Protein AF-A0A3Q8FKM3-F1 (afdb_monomer_lite)

pLDDT: mean 86.03, std 13.93, range [39.75, 98.44]

Sequence (212 aa):
MRALSVALLLTPLFAAAAAPSAAGSQLEKLSPMPAADDAAADGPRHCTQDRAWCVQALRADESALATLMVEETMAGAREPLNRAVAVRVPQGARLAVWPNIIRLPAHRVEGGEVQDVLVAAVVQQQGKPAWLHVGQVRHLADDVQTDGDLLVVPWQPGSSLDVHPSTDALPQLKYVSGERAACPADRVFRSVGGRYVPDRPLPACATAGGQP

Secondary structure (DSSP, 8-state):
----------------PPPPP-TT-EEEEPEEEPPPS-TTB-S-EEE-TTSSEEEEEE--SSSSEEEEEEEE--TT-SSPEEEEEEEE--TT-EEEE-SEEEEPPPEEETTEEE--EEEEEEEE-TTS-EEEEEEEEEE-SS-EEEEEEEEEEEE-TT-EEEEE--SSSS-EEEEE--TT-SS---EEEEEETTEEEESSPPPHHHHTTT--

Structure (mmCIF, N/CA/C/O backbone):
data_AF-A0A3Q8FKM3-F1
#
_entry.id   AF-A0A3Q8FKM3-F1
#
loop_
_atom_site.group_PDB
_atom_site.id
_atom_site.type_symbol
_atom_site.label_atom_id
_atom_site.label_alt_id
_atom_site.label_comp_id
_atom_site.label_asym_id
_atom_site.label_entity_id
_atom_site.label_seq_id
_atom_site.pdbx_PDB_ins_code
_atom_site.Cartn_x
_atom_site.Cartn_y
_atom_site.Cartn_z
_atom_site.occupancy
_atom_site.B_iso_or_equiv
_atom_site.auth_seq_id
_atom_site.auth_comp_id
_atom_site.auth_asym_id
_atom_site.auth_atom_id
_atom_site.pdbx_PDB_model_num
ATOM 1 N N . MET A 1 1 ? -2.635 -62.084 -33.344 1.00 39.75 1 MET A N 1
ATOM 2 C CA . MET A 1 1 ? -1.505 -61.373 -32.707 1.00 39.75 1 MET A CA 1
ATOM 3 C C . MET A 1 1 ? -2.014 -60.011 -32.263 1.00 39.75 1 MET A C 1
ATOM 5 O O . MET A 1 1 ? -2.616 -59.318 -33.069 1.00 39.75 1 MET A O 1
ATOM 9 N N . ARG A 1 2 ? -1.906 -59.710 -30.964 1.00 41.84 2 ARG A N 1
ATOM 10 C CA . ARG A 1 2 ? -2.382 -58.469 -30.331 1.00 41.84 2 ARG A CA 1
ATOM 11 C C . ARG A 1 2 ? -1.372 -57.349 -30.603 1.00 41.84 2 ARG A C 1
ATOM 13 O O . ARG A 1 2 ? -0.210 -57.522 -30.258 1.00 41.84 2 ARG A O 1
ATOM 20 N N . ALA A 1 3 ? -1.813 -56.223 -31.152 1.00 44.25 3 ALA A N 1
ATOM 21 C CA . ALA A 1 3 ? -1.057 -54.973 -31.128 1.00 44.25 3 ALA A CA 1
ATOM 22 C C . ALA A 1 3 ? -1.718 -54.056 -30.088 1.00 44.25 3 ALA A C 1
ATOM 24 O O . ALA A 1 3 ? -2.797 -53.520 -30.325 1.00 44.25 3 ALA A O 1
ATOM 25 N N . LEU A 1 4 ? -1.122 -53.963 -28.897 1.00 46.06 4 LEU A N 1
ATOM 26 C CA . LEU A 1 4 ? -1.481 -52.966 -27.889 1.00 46.06 4 LEU A CA 1
ATOM 27 C C . LEU A 1 4 ? -0.683 -51.693 -28.186 1.00 46.06 4 LEU A C 1
ATOM 29 O O . LEU A 1 4 ? 0.521 -51.651 -27.947 1.00 46.06 4 LEU A O 1
ATOM 33 N N . SER A 1 5 ? -1.352 -50.668 -28.706 1.00 57.34 5 SER A N 1
ATOM 34 C CA . SER A 1 5 ? -0.791 -49.321 -28.816 1.00 57.34 5 SER A CA 1
ATOM 35 C C . SER A 1 5 ? -0.877 -48.638 -27.452 1.00 57.34 5 SER A C 1
ATOM 37 O O . SER A 1 5 ? -1.960 -48.276 -26.997 1.00 57.34 5 SER A O 1
ATOM 39 N N . VAL A 1 6 ? 0.265 -48.486 -26.784 1.00 52.28 6 VAL A N 1
ATOM 40 C CA . VAL A 1 6 ? 0.403 -47.682 -25.564 1.00 52.28 6 VAL A CA 1
ATOM 41 C C . VAL A 1 6 ? 0.524 -46.218 -25.988 1.00 52.28 6 VAL A C 1
ATOM 43 O O . VAL A 1 6 ? 1.558 -45.801 -26.503 1.00 52.28 6 VAL A O 1
ATOM 46 N N . ALA A 1 7 ? -0.542 -45.440 -25.810 1.00 55.34 7 ALA A N 1
ATOM 47 C CA . ALA A 1 7 ? -0.498 -43.992 -25.974 1.00 55.34 7 ALA A CA 1
ATOM 48 C C . ALA A 1 7 ? 0.156 -43.369 -24.728 1.00 55.34 7 ALA A C 1
ATOM 50 O O . ALA A 1 7 ? -0.467 -43.299 -23.668 1.00 55.34 7 ALA A O 1
ATOM 51 N N . LEU A 1 8 ? 1.421 -42.946 -24.837 1.00 54.75 8 LEU A N 1
ATOM 52 C CA . LEU A 1 8 ? 2.057 -42.095 -23.829 1.00 54.75 8 LEU A CA 1
ATOM 53 C C . LEU A 1 8 ? 1.400 -40.709 -23.870 1.00 54.75 8 LEU A C 1
ATOM 55 O O . LEU A 1 8 ? 1.647 -39.917 -24.777 1.00 54.75 8 LEU A O 1
ATOM 59 N N . LEU A 1 9 ? 0.567 -40.417 -22.874 1.00 53.34 9 LEU A N 1
ATOM 60 C CA . LEU A 1 9 ? 0.097 -39.066 -22.589 1.00 53.34 9 LEU A CA 1
ATOM 61 C C . LEU A 1 9 ? 1.278 -38.259 -22.033 1.00 53.34 9 LEU A C 1
ATOM 63 O O . LEU A 1 9 ? 1.624 -38.369 -20.859 1.00 53.34 9 LEU A O 1
ATOM 67 N N . LEU A 1 10 ? 1.919 -37.469 -22.893 1.00 49.28 10 LEU A N 1
ATOM 68 C CA . LEU A 1 10 ? 2.846 -36.411 -22.497 1.00 49.28 10 LEU A CA 1
ATOM 69 C C . LEU A 1 10 ? 2.039 -35.316 -21.787 1.00 49.28 10 LEU A C 1
ATOM 71 O O . LEU A 1 10 ? 1.499 -34.418 -22.426 1.00 49.28 10 LEU A O 1
ATOM 75 N N . THR A 1 11 ? 1.914 -35.403 -20.464 1.00 53.84 11 THR A N 1
ATOM 76 C CA . THR A 1 11 ? 1.427 -34.286 -19.649 1.00 53.84 11 THR A CA 1
ATOM 77 C C . THR A 1 11 ? 2.489 -33.185 -19.644 1.00 53.84 11 THR A C 1
ATOM 79 O O . THR A 1 11 ? 3.597 -33.442 -19.162 1.00 53.84 11 THR A O 1
ATOM 82 N N . PRO A 1 12 ? 2.205 -31.975 -20.158 1.00 55.38 12 PRO A N 1
ATOM 83 C CA . PRO A 1 12 ? 3.138 -30.863 -20.063 1.00 55.38 12 PRO A CA 1
ATOM 84 C C . PRO A 1 12 ? 3.296 -30.478 -18.588 1.00 55.38 12 PRO A C 1
ATOM 86 O O . PRO A 1 12 ? 2.338 -30.088 -17.920 1.00 55.38 12 PRO A O 1
ATOM 89 N N . LEU A 1 13 ? 4.515 -30.617 -18.070 1.00 52.69 13 LEU A N 1
ATOM 90 C CA . LEU A 1 13 ? 4.912 -30.049 -16.787 1.00 52.69 13 LEU A CA 1
ATOM 91 C C . LEU A 1 13 ? 4.994 -28.532 -16.969 1.00 52.69 13 LEU A C 1
ATOM 93 O O . LEU A 1 13 ? 6.014 -28.008 -17.410 1.00 52.69 13 LEU A O 1
ATOM 97 N N . PHE A 1 14 ? 3.913 -27.823 -16.654 1.00 47.03 14 PHE A N 1
ATOM 98 C CA . PHE A 1 14 ? 3.982 -26.380 -16.462 1.00 47.03 14 PHE A CA 1
ATOM 99 C C . PHE A 1 14 ? 4.821 -26.126 -15.207 1.00 47.03 14 PHE A C 1
ATOM 101 O O . PHE A 1 14 ? 4.351 -26.299 -14.083 1.00 47.03 14 PHE A O 1
ATOM 108 N N . ALA A 1 15 ? 6.093 -25.778 -15.396 1.00 51.59 15 ALA A N 1
ATOM 109 C CA . ALA A 1 15 ? 6.920 -25.270 -14.316 1.00 51.59 15 ALA A CA 1
ATOM 110 C C . ALA A 1 15 ? 6.331 -23.922 -13.885 1.00 51.59 15 ALA A C 1
ATOM 112 O O . ALA A 1 15 ? 6.420 -22.941 -14.621 1.00 51.59 15 ALA A O 1
ATOM 113 N N . ALA A 1 16 ? 5.693 -23.881 -12.715 1.00 55.94 16 ALA A N 1
ATOM 114 C CA . ALA A 1 16 ? 5.330 -22.617 -12.095 1.00 55.94 16 ALA A CA 1
ATOM 115 C C . ALA A 1 16 ? 6.632 -21.853 -11.828 1.00 55.94 16 ALA A C 1
ATOM 117 O O . ALA A 1 16 ? 7.450 -22.287 -11.014 1.00 55.94 16 ALA A O 1
ATOM 118 N N . ALA A 1 17 ? 6.858 -20.758 -12.555 1.00 59.31 17 ALA A N 1
ATOM 119 C CA . ALA A 1 17 ? 7.969 -19.869 -12.263 1.00 59.31 17 ALA A CA 1
ATOM 120 C C . ALA A 1 17 ? 7.817 -19.382 -10.816 1.00 59.31 17 ALA A C 1
ATOM 122 O O . ALA A 1 17 ? 6.759 -18.878 -10.430 1.00 59.31 17 ALA A O 1
ATOM 123 N N . ALA A 1 18 ? 8.848 -19.590 -9.996 1.00 63.75 18 ALA A N 1
ATOM 124 C CA . ALA A 1 18 ? 8.855 -19.075 -8.637 1.00 63.75 18 ALA A CA 1
ATOM 125 C C . ALA A 1 18 ? 8.836 -17.543 -8.702 1.00 63.75 18 ALA A C 1
ATOM 127 O O . ALA A 1 18 ? 9.661 -16.942 -9.391 1.00 63.75 18 ALA A O 1
ATOM 128 N N . ALA A 1 19 ? 7.889 -16.923 -8.002 1.00 74.00 19 ALA A N 1
ATOM 129 C CA . ALA A 1 19 ? 7.851 -15.473 -7.878 1.00 74.00 19 ALA A CA 1
ATOM 130 C C . ALA A 1 19 ? 9.142 -14.960 -7.201 1.00 74.00 19 ALA A C 1
ATOM 132 O O . ALA A 1 19 ? 9.703 -15.666 -6.352 1.00 74.00 19 ALA A O 1
ATOM 133 N N . PRO A 1 20 ? 9.623 -13.755 -7.561 1.00 81.44 20 PRO A N 1
ATOM 134 C CA . PRO A 1 20 ? 10.787 -13.157 -6.918 1.00 81.44 20 PRO A CA 1
ATOM 135 C C . PRO A 1 20 ? 10.534 -12.970 -5.418 1.00 81.44 20 PRO A C 1
ATOM 137 O O . PRO A 1 20 ? 9.414 -12.708 -4.989 1.00 81.44 20 PRO A O 1
ATOM 140 N N . SER A 1 21 ? 11.585 -13.120 -4.615 1.00 85.94 21 SER A N 1
ATOM 141 C CA . SER A 1 21 ? 11.502 -12.956 -3.162 1.00 85.94 21 SER A CA 1
ATOM 142 C C . SER A 1 21 ? 11.344 -11.485 -2.771 1.00 85.94 21 SER A C 1
ATOM 144 O O . SER A 1 21 ? 12.002 -10.614 -3.336 1.00 85.94 21 SER A O 1
ATOM 146 N N . ALA A 1 22 ? 10.548 -11.223 -1.734 1.00 90.38 22 ALA A N 1
ATOM 147 C CA . ALA A 1 22 ? 10.429 -9.915 -1.092 1.00 90.38 22 ALA A CA 1
ATOM 148 C C . ALA A 1 22 ? 11.565 -9.611 -0.092 1.00 90.38 22 ALA A C 1
ATOM 150 O O . ALA A 1 22 ? 11.524 -8.611 0.632 1.00 90.38 22 ALA A O 1
ATOM 151 N N . ALA A 1 23 ? 12.591 -10.461 -0.010 1.00 92.38 23 ALA A N 1
ATOM 152 C CA . ALA A 1 23 ? 13.743 -10.223 0.850 1.00 92.38 23 ALA A CA 1
ATOM 153 C C . ALA A 1 23 ? 14.477 -8.940 0.428 1.00 92.38 23 ALA A C 1
ATOM 155 O O . ALA A 1 23 ? 15.102 -8.885 -0.627 1.00 92.38 23 ALA A O 1
ATOM 156 N N . GLY A 1 24 ? 14.423 -7.913 1.279 1.00 92.50 24 GLY A N 1
ATOM 157 C CA . GLY A 1 24 ? 14.981 -6.591 0.984 1.00 92.50 24 GLY A CA 1
ATOM 158 C C . GLY A 1 24 ? 13.944 -5.539 0.597 1.00 92.50 24 GLY A C 1
ATOM 159 O O . GLY A 1 24 ? 14.344 -4.450 0.195 1.00 92.50 24 GLY A O 1
ATOM 160 N N . SER A 1 25 ? 12.642 -5.822 0.739 1.00 96.50 25 SER A N 1
ATOM 161 C CA . SER A 1 25 ? 11.602 -4.795 0.635 1.00 96.50 25 SER A CA 1
ATOM 162 C C . SER A 1 25 ? 11.861 -3.621 1.580 1.00 96.50 25 SER A C 1
ATOM 164 O O . SER A 1 25 ? 12.253 -3.815 2.733 1.00 96.50 25 SER A O 1
ATOM 166 N N . GLN A 1 26 ? 11.597 -2.405 1.107 1.00 96.25 26 GLN A N 1
ATOM 167 C CA . GLN A 1 26 ? 11.837 -1.177 1.864 1.00 96.25 26 GLN A CA 1
ATOM 168 C C . GLN A 1 26 ? 10.577 -0.328 1.929 1.00 96.25 26 GLN A C 1
ATOM 170 O O . GLN A 1 26 ? 9.920 -0.105 0.913 1.00 96.25 26 GLN A O 1
ATOM 175 N N . LEU A 1 27 ? 10.266 0.162 3.129 1.00 97.94 27 LEU A N 1
ATOM 176 C CA . LEU A 1 27 ? 9.298 1.234 3.313 1.00 97.94 27 LEU A CA 1
ATOM 177 C C . LEU A 1 27 ? 9.988 2.556 2.971 1.00 97.94 27 LEU A C 1
ATOM 179 O O . LEU A 1 27 ? 10.929 2.960 3.652 1.00 97.94 27 LEU A O 1
ATOM 183 N N . GLU A 1 28 ? 9.518 3.221 1.926 1.00 97.94 28 GLU A N 1
ATOM 184 C CA . GLU A 1 28 ? 10.024 4.517 1.491 1.00 97.94 28 GLU A CA 1
ATOM 185 C C . GLU A 1 28 ? 8.949 5.588 1.694 1.00 97.94 28 GLU A C 1
ATOM 187 O O . GLU A 1 28 ? 7.769 5.386 1.401 1.00 97.94 28 GLU A O 1
ATOM 192 N N . LYS A 1 29 ? 9.358 6.753 2.200 1.00 97.81 29 LYS A N 1
ATOM 193 C CA . LYS A 1 29 ? 8.466 7.898 2.378 1.00 97.81 29 LYS A CA 1
ATOM 194 C C . LYS A 1 29 ? 8.184 8.567 1.035 1.00 97.81 29 LYS A C 1
ATOM 196 O O . LYS A 1 29 ? 9.108 8.863 0.282 1.00 97.81 29 LYS A O 1
ATOM 201 N N . LEU A 1 30 ? 6.924 8.923 0.800 1.00 98.38 30 LEU A N 1
ATOM 202 C CA . LEU A 1 30 ? 6.530 9.744 -0.339 1.00 98.38 30 LEU A CA 1
ATOM 203 C C . LEU A 1 30 ? 6.448 11.223 0.054 1.00 98.38 30 LEU A C 1
ATOM 205 O O . LEU A 1 30 ? 5.888 11.588 1.093 1.00 98.38 30 LEU A O 1
ATOM 209 N N . SER A 1 31 ? 6.972 12.093 -0.804 1.00 97.19 31 SER A N 1
ATOM 210 C CA . SER A 1 31 ? 6.892 13.546 -0.646 1.00 97.19 31 SER A CA 1
ATOM 211 C C . SER A 1 31 ? 5.754 14.118 -1.491 1.00 97.19 31 SER A C 1
ATOM 213 O O . SER A 1 31 ? 5.617 13.729 -2.652 1.00 97.19 31 SER A O 1
ATOM 215 N N . PRO A 1 32 ? 4.931 15.033 -0.947 1.00 96.00 32 PRO A N 1
ATOM 216 C CA . PRO A 1 32 ? 3.880 15.670 -1.723 1.00 96.00 32 PRO A CA 1
ATOM 217 C C . PRO A 1 32 ? 4.483 16.577 -2.799 1.00 96.00 32 PRO A C 1
ATOM 219 O O . PRO A 1 32 ? 5.447 17.307 -2.570 1.00 96.00 32 PRO A O 1
ATOM 222 N N . MET A 1 33 ? 3.862 16.547 -3.963 1.00 92.25 33 MET A N 1
ATOM 223 C CA . MET A 1 33 ? 4.113 17.372 -5.130 1.00 92.25 33 MET A CA 1
ATOM 224 C C . MET A 1 33 ? 2.775 17.969 -5.588 1.00 92.25 33 MET A C 1
ATOM 226 O O . MET A 1 33 ? 1.709 17.441 -5.246 1.00 92.25 33 MET A O 1
ATOM 230 N N . PRO A 1 34 ? 2.793 19.074 -6.351 1.00 86.19 34 PRO A N 1
ATOM 231 C CA . PRO A 1 34 ? 1.589 19.546 -7.019 1.00 86.19 34 PRO A CA 1
ATOM 232 C C . PRO A 1 34 ? 0.919 18.401 -7.785 1.00 86.19 34 PRO A C 1
ATOM 234 O O . PRO A 1 34 ? 1.605 17.547 -8.353 1.00 86.19 34 PRO A O 1
ATOM 237 N N . ALA A 1 35 ? -0.413 18.371 -7.754 1.00 80.75 35 ALA A N 1
ATOM 238 C CA . ALA A 1 35 ? -1.195 17.441 -8.557 1.00 80.75 35 ALA A CA 1
ATOM 239 C C . ALA A 1 35 ? -0.758 17.516 -10.029 1.00 80.75 35 ALA A C 1
ATOM 241 O O . ALA A 1 35 ? -0.395 18.594 -10.510 1.00 80.75 35 ALA A O 1
ATOM 242 N N . ALA A 1 36 ? -0.806 16.386 -10.738 1.00 74.75 36 ALA A N 1
ATOM 243 C CA . ALA A 1 36 ? -0.778 16.430 -12.195 1.00 74.75 36 ALA A CA 1
ATOM 244 C C . ALA A 1 36 ? -1.968 17.263 -12.711 1.00 74.75 36 ALA A C 1
ATOM 246 O O . ALA A 1 36 ? -2.962 17.427 -11.997 1.00 74.75 36 ALA A O 1
ATOM 247 N N . ASP A 1 37 ? -1.858 17.796 -13.929 1.00 75.81 37 ASP A N 1
ATOM 248 C CA . ASP A 1 37 ? -2.921 18.576 -14.577 1.00 75.81 37 ASP A CA 1
ATOM 249 C C . ASP A 1 37 ? -4.051 17.641 -15.055 1.00 75.81 37 ASP A C 1
ATOM 251 O O . ASP A 1 37 ? -4.240 17.394 -16.243 1.00 75.81 37 ASP A O 1
ATOM 255 N N . ASP A 1 38 ? -4.741 17.034 -14.087 1.00 77.31 38 ASP A N 1
ATOM 256 C CA . ASP A 1 38 ? -5.837 16.087 -14.258 1.00 77.31 38 ASP A CA 1
ATOM 257 C C . ASP A 1 38 ? -7.039 16.556 -13.426 1.00 77.31 38 ASP A C 1
ATOM 259 O O . ASP A 1 38 ? -6.971 16.689 -12.202 1.00 77.31 38 ASP A O 1
ATOM 263 N N . ALA A 1 39 ? -8.171 16.793 -14.090 1.00 75.50 39 ALA A N 1
ATOM 264 C CA . ALA A 1 39 ? -9.405 17.243 -13.449 1.00 75.50 39 ALA A CA 1
ATOM 265 C C . ALA A 1 39 ? -10.004 16.207 -12.470 1.00 75.50 39 ALA A C 1
ATOM 267 O O . ALA A 1 39 ? -10.785 16.572 -11.577 1.00 75.50 39 ALA A O 1
ATOM 268 N N . ALA A 1 40 ? -9.649 14.926 -12.616 1.00 82.75 40 ALA A N 1
ATOM 269 C CA . ALA A 1 40 ? -10.069 13.844 -11.730 1.00 82.75 40 ALA A CA 1
ATOM 270 C C . ALA A 1 40 ? -9.227 13.749 -10.446 1.00 82.75 40 ALA A C 1
ATOM 272 O O . ALA A 1 40 ? -9.643 13.062 -9.508 1.00 82.75 40 ALA A O 1
ATOM 273 N N . ALA A 1 41 ? -8.091 14.451 -10.368 1.00 85.06 41 ALA A N 1
ATOM 274 C CA . ALA A 1 41 ? -7.219 14.458 -9.200 1.00 85.06 41 ALA A CA 1
ATOM 275 C C . ALA A 1 41 ? -7.963 14.837 -7.907 1.00 85.06 41 ALA A C 1
ATOM 277 O O . ALA A 1 41 ? -8.675 15.843 -7.849 1.00 85.06 41 ALA A O 1
ATOM 278 N N . ASP A 1 42 ? -7.747 14.052 -6.849 1.00 85.25 42 ASP A N 1
ATOM 279 C CA . ASP A 1 42 ? -8.256 14.297 -5.497 1.00 85.25 42 ASP A CA 1
ATOM 280 C C . ASP A 1 42 ? -7.102 14.593 -4.529 1.00 85.25 42 ASP A C 1
ATOM 282 O O . ASP A 1 42 ? -6.732 13.790 -3.671 1.00 85.25 42 ASP A O 1
ATOM 286 N N . GLY A 1 43 ? -6.478 15.759 -4.707 1.00 87.06 43 GLY A N 1
ATOM 287 C CA . GLY A 1 43 ? -5.357 16.209 -3.881 1.00 87.06 43 GLY A CA 1
ATOM 288 C C . GLY A 1 43 ? -3.977 16.035 -4.531 1.00 87.06 43 GLY A C 1
ATOM 289 O O . GLY A 1 43 ? -3.871 15.838 -5.746 1.00 87.06 43 GLY A O 1
ATOM 290 N N . PRO A 1 44 ? -2.897 16.205 -3.742 1.00 91.88 44 PRO A N 1
ATOM 291 C CA . PRO A 1 44 ? -1.535 16.223 -4.260 1.00 91.88 44 PRO A CA 1
ATOM 292 C C . PRO A 1 44 ? -1.101 14.862 -4.805 1.00 91.88 44 PRO A C 1
ATOM 294 O O . PRO A 1 44 ? -1.555 13.803 -4.369 1.00 91.88 44 PRO A O 1
ATOM 297 N N . ARG A 1 45 ? -0.146 14.913 -5.731 1.00 94.44 45 ARG A N 1
ATOM 298 C CA . ARG A 1 45 ? 0.625 13.749 -6.166 1.00 94.44 45 ARG A CA 1
ATOM 299 C C . ARG A 1 45 ? 1.731 13.491 -5.143 1.00 94.44 45 ARG A C 1
ATOM 301 O O . ARG A 1 45 ? 2.298 14.434 -4.605 1.00 94.44 45 ARG A O 1
ATOM 308 N N . HIS A 1 46 ? 2.059 12.241 -4.856 1.00 97.44 46 HIS A N 1
ATOM 309 C CA . HIS A 1 46 ? 3.050 11.861 -3.850 1.00 97.44 46 HIS A CA 1
ATOM 310 C C . HIS A 1 46 ? 4.146 11.013 -4.484 1.00 97.44 46 HIS A C 1
ATOM 312 O O . HIS A 1 46 ? 3.847 9.937 -4.983 1.00 97.44 46 HIS A O 1
ATOM 318 N N . CYS A 1 47 ? 5.399 11.464 -4.453 1.00 97.25 47 CYS A N 1
ATOM 319 C CA . CYS A 1 47 ? 6.492 10.807 -5.172 1.00 97.25 47 CYS A CA 1
ATOM 320 C C . CYS A 1 47 ? 7.637 10.365 -4.260 1.00 97.25 47 CYS A C 1
ATOM 322 O O . CYS A 1 47 ? 7.898 10.988 -3.226 1.00 97.25 47 CYS A O 1
ATOM 324 N N . THR A 1 48 ? 8.343 9.313 -4.674 1.00 97.56 48 THR A N 1
ATOM 325 C CA . THR A 1 48 ? 9.636 8.908 -4.109 1.00 97.56 48 THR A CA 1
ATOM 326 C C . THR A 1 48 ? 10.689 9.987 -4.328 1.00 97.56 48 THR A C 1
ATOM 328 O O . THR A 1 48 ? 10.535 10.880 -5.170 1.00 97.56 48 THR A O 1
ATOM 331 N N . GLN A 1 49 ? 11.786 9.923 -3.571 1.00 95.69 49 GLN A N 1
ATOM 332 C CA . GLN A 1 49 ? 12.850 10.928 -3.677 1.00 95.69 49 GLN A CA 1
ATOM 333 C C . GLN A 1 49 ? 13.503 10.928 -5.068 1.00 95.69 49 GLN A C 1
ATOM 335 O O . GLN A 1 49 ? 13.820 11.991 -5.605 1.00 95.69 49 GLN A O 1
ATOM 340 N N . ASP A 1 50 ? 13.678 9.742 -5.650 1.00 94.56 50 ASP A N 1
ATOM 341 C CA . ASP A 1 50 ? 14.209 9.538 -7.003 1.00 94.56 50 ASP A CA 1
ATOM 342 C C . ASP A 1 50 ? 13.184 9.841 -8.113 1.00 94.56 50 ASP A C 1
ATOM 344 O O . ASP A 1 50 ? 13.548 9.883 -9.286 1.00 94.56 50 ASP A O 1
ATOM 348 N N . ARG A 1 51 ? 11.917 10.089 -7.747 1.00 93.62 51 ARG A N 1
ATOM 349 C CA . ARG A 1 51 ? 10.759 10.239 -8.643 1.00 93.62 51 ARG A CA 1
ATOM 350 C C . ARG A 1 51 ? 10.512 9.049 -9.575 1.00 93.62 51 ARG A C 1
ATOM 352 O O . ARG A 1 51 ? 9.781 9.196 -10.551 1.00 93.62 51 ARG A O 1
ATOM 359 N N . ALA A 1 52 ? 11.087 7.884 -9.280 1.00 94.75 52 ALA A N 1
ATOM 360 C CA . ALA A 1 52 ? 10.797 6.658 -10.014 1.00 94.75 52 ALA A CA 1
ATOM 361 C C . ALA A 1 52 ? 9.334 6.235 -9.827 1.00 94.75 52 ALA A C 1
ATOM 363 O O . ALA A 1 52 ? 8.746 5.663 -10.738 1.00 94.75 52 ALA A O 1
ATOM 364 N N . TRP A 1 53 ? 8.739 6.565 -8.677 1.00 96.94 53 TRP A N 1
ATOM 365 C CA . TRP A 1 53 ? 7.357 6.243 -8.357 1.00 96.94 53 TRP A CA 1
ATOM 366 C C . TRP A 1 53 ? 6.602 7.471 -7.884 1.00 96.94 53 TRP A C 1
ATOM 368 O O . TRP A 1 53 ? 7.065 8.206 -7.009 1.00 96.94 53 TRP A O 1
ATOM 378 N N . CYS A 1 54 ? 5.400 7.650 -8.413 1.00 96.56 54 CYS A N 1
ATOM 379 C CA . CYS A 1 54 ? 4.451 8.631 -7.919 1.00 96.56 54 CYS A CA 1
ATOM 380 C C . CYS A 1 54 ? 3.067 8.011 -7.756 1.00 96.56 54 CYS A C 1
ATOM 382 O O . CYS A 1 54 ? 2.686 7.117 -8.501 1.00 96.56 54 CYS A O 1
ATOM 384 N N . VAL A 1 55 ? 2.314 8.488 -6.772 1.00 97.25 55 VAL A N 1
ATOM 385 C CA . VAL A 1 55 ? 0.969 8.010 -6.460 1.00 97.25 55 VAL A CA 1
ATOM 386 C C . VAL A 1 55 ? 0.033 9.200 -6.329 1.00 97.25 55 VAL A C 1
ATOM 388 O O . VAL A 1 55 ? 0.347 10.172 -5.640 1.00 97.25 55 VAL A O 1
ATOM 391 N N . GLN A 1 56 ? -1.130 9.122 -6.960 1.00 95.56 56 GLN A N 1
ATOM 392 C CA . GLN A 1 56 ? -2.169 10.137 -6.863 1.00 95.56 56 GLN A CA 1
ATOM 393 C C . GLN A 1 56 ? -3.534 9.485 -6.660 1.00 95.56 56 GLN A C 1
ATOM 395 O O . GLN A 1 56 ? -3.877 8.509 -7.323 1.00 95.56 56 GLN A O 1
ATOM 400 N N . ALA A 1 57 ? -4.322 10.025 -5.734 1.00 94.19 57 ALA A N 1
ATOM 401 C CA . ALA A 1 57 ? -5.719 9.644 -5.598 1.00 94.19 57 ALA A CA 1
ATOM 402 C C . ALA A 1 57 ? -6.532 10.323 -6.707 1.00 94.19 57 ALA A C 1
ATOM 404 O O . ALA A 1 57 ? -6.427 11.536 -6.901 1.00 94.19 57 ALA A O 1
ATOM 405 N N . LEU A 1 58 ? -7.341 9.546 -7.417 1.00 91.12 58 LEU A N 1
ATOM 406 C CA . LEU A 1 58 ? -8.330 10.039 -8.368 1.00 91.12 58 LEU A CA 1
ATOM 407 C C . LEU A 1 58 ? -9.727 9.809 -7.793 1.00 91.12 58 LEU A C 1
ATOM 409 O O . LEU A 1 58 ? -9.996 8.769 -7.178 1.00 91.12 58 LEU A O 1
ATOM 413 N N . ARG A 1 59 ? -10.617 10.785 -7.990 1.00 78.56 59 ARG A N 1
ATOM 414 C CA . ARG A 1 59 ? -11.997 10.709 -7.503 1.00 78.56 59 ARG A CA 1
ATOM 415 C C . ARG A 1 59 ? -12.740 9.547 -8.155 1.00 78.56 59 ARG A C 1
ATOM 417 O O . ARG A 1 59 ? -12.604 9.306 -9.349 1.00 78.56 59 ARG A O 1
ATOM 424 N N . ALA A 1 60 ? -13.575 8.882 -7.363 1.00 69.06 60 ALA A N 1
ATOM 425 C CA . ALA A 1 60 ? -14.611 8.006 -7.886 1.00 69.06 60 ALA A CA 1
ATOM 426 C C . ALA A 1 60 ? -15.757 8.870 -8.439 1.00 69.06 60 ALA A C 1
ATOM 428 O O . ALA A 1 60 ? -16.352 9.666 -7.708 1.00 69.06 60 ALA A O 1
ATOM 429 N N . ASP A 1 61 ? -16.061 8.741 -9.722 1.00 64.69 61 ASP A N 1
ATOM 430 C CA . ASP A 1 61 ? -17.201 9.367 -10.383 1.00 64.69 61 ASP A CA 1
ATOM 431 C C . ASP A 1 61 ? -18.463 8.524 -10.151 1.00 64.69 61 ASP A C 1
ATOM 433 O O . ASP A 1 61 ? -18.745 7.578 -10.873 1.00 64.69 61 ASP A O 1
ATOM 437 N N . GLU A 1 62 ? -19.197 8.807 -9.068 1.00 65.25 62 GLU A N 1
ATOM 438 C CA . GLU A 1 62 ? -20.415 8.069 -8.650 1.00 65.25 62 GLU A CA 1
ATOM 439 C C . GLU A 1 62 ? -20.229 6.549 -8.411 1.00 65.25 62 GLU A C 1
ATOM 441 O O . GLU A 1 62 ? -21.154 5.858 -7.983 1.00 65.25 62 GLU A O 1
ATOM 446 N N . SER A 1 63 ? -19.015 6.036 -8.612 1.00 70.38 63 SER A N 1
ATOM 447 C CA . SER A 1 63 ? -18.592 4.660 -8.387 1.00 70.38 63 SER A CA 1
ATOM 448 C C . SER A 1 63 ? -18.267 4.396 -6.913 1.00 70.38 63 SER A C 1
ATOM 450 O O . SER A 1 63 ? -17.792 5.265 -6.183 1.00 70.38 63 SER A O 1
ATOM 452 N N . ALA A 1 64 ? -18.465 3.150 -6.474 1.00 77.56 64 ALA A N 1
ATOM 453 C CA . ALA A 1 64 ? -17.970 2.663 -5.182 1.00 77.56 64 ALA A CA 1
ATOM 454 C C . ALA A 1 64 ? -16.459 2.331 -5.202 1.00 77.56 64 ALA A C 1
ATOM 456 O O . ALA A 1 64 ? -15.906 1.861 -4.204 1.00 77.56 64 ALA A O 1
ATOM 457 N N . LEU A 1 65 ? -15.795 2.530 -6.345 1.00 83.81 65 LEU A N 1
ATOM 458 C CA . LEU A 1 65 ? -14.367 2.319 -6.544 1.00 83.81 65 LEU A CA 1
ATOM 459 C C . LEU A 1 65 ? -13.697 3.641 -6.909 1.00 83.81 65 LEU A C 1
ATOM 461 O O . LEU A 1 65 ? -14.028 4.250 -7.923 1.00 83.81 65 LEU A O 1
ATOM 465 N N . ALA A 1 66 ? -12.731 4.046 -6.092 1.00 89.88 66 ALA A N 1
ATOM 466 C CA . ALA A 1 66 ? -11.778 5.093 -6.431 1.00 89.88 66 ALA A CA 1
ATOM 467 C C . ALA A 1 66 ? -10.483 4.467 -6.958 1.00 89.88 66 ALA A C 1
ATOM 469 O O . ALA A 1 66 ? -10.247 3.266 -6.797 1.00 89.88 66 ALA A O 1
ATOM 470 N N . THR A 1 67 ? -9.626 5.290 -7.558 1.00 92.56 67 THR A N 1
ATOM 471 C CA . THR A 1 67 ? -8.358 4.828 -8.132 1.00 92.56 67 THR A CA 1
ATOM 472 C C . THR A 1 67 ? -7.183 5.492 -7.433 1.00 92.56 67 THR A C 1
ATOM 474 O O . THR A 1 67 ? -7.143 6.712 -7.290 1.00 92.56 67 THR A O 1
ATOM 477 N N . LEU A 1 68 ? -6.195 4.691 -7.038 1.00 95.88 68 LEU A N 1
ATOM 478 C CA . LEU A 1 68 ? -4.830 5.169 -6.870 1.00 95.88 68 LEU A CA 1
ATOM 479 C C . LEU A 1 68 ? -4.120 5.024 -8.209 1.00 95.88 68 LEU A C 1
ATOM 481 O O . LEU A 1 68 ? -3.844 3.910 -8.656 1.00 95.88 68 LEU A O 1
ATOM 485 N N . MET A 1 69 ? -3.856 6.156 -8.853 1.00 96.12 69 MET A N 1
ATOM 486 C CA . MET A 1 69 ? -3.004 6.207 -10.027 1.00 96.12 69 MET A CA 1
ATOM 487 C C . MET A 1 69 ? -1.557 6.093 -9.562 1.00 96.12 69 MET A C 1
ATOM 489 O O . MET A 1 69 ? -1.085 6.936 -8.801 1.00 96.12 69 MET A O 1
ATOM 493 N N . VAL A 1 70 ? -0.877 5.037 -9.987 1.00 97.31 70 VAL A N 1
ATOM 494 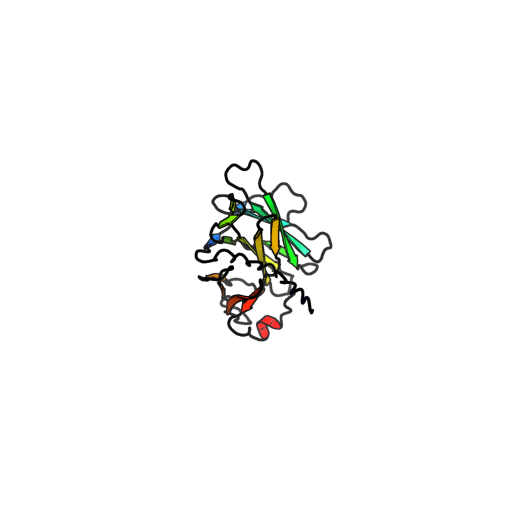C CA . VAL A 1 70 ? 0.535 4.786 -9.711 1.00 97.31 70 VAL A CA 1
ATOM 495 C C . VAL A 1 70 ? 1.302 4.985 -11.001 1.00 97.31 70 VAL A C 1
ATOM 497 O O . VAL A 1 70 ? 1.011 4.346 -12.007 1.00 97.31 70 VAL A O 1
ATOM 500 N N . GLU A 1 71 ? 2.275 5.875 -10.975 1.00 96.06 71 GLU A N 1
ATOM 501 C CA . GLU A 1 71 ? 3.093 6.204 -12.128 1.00 96.06 71 GLU A CA 1
ATOM 502 C C . GLU A 1 71 ? 4.507 5.701 -11.890 1.00 96.06 71 GLU A C 1
ATOM 504 O O . GLU A 1 71 ? 5.127 6.015 -10.871 1.00 96.06 71 GLU A O 1
ATOM 509 N N . GLU A 1 72 ? 5.003 4.939 -12.851 1.00 95.38 72 GLU A N 1
ATOM 510 C CA . GLU A 1 72 ? 6.346 4.387 -12.876 1.00 95.38 72 GLU A CA 1
ATOM 511 C C . GLU A 1 72 ? 7.176 5.124 -13.924 1.00 95.38 72 GLU A C 1
ATOM 513 O O . GLU A 1 72 ? 6.841 5.154 -15.109 1.00 95.38 72 GLU A O 1
ATOM 518 N N . THR A 1 73 ? 8.288 5.710 -13.501 1.00 93.06 73 THR A N 1
ATOM 519 C CA . THR A 1 73 ? 9.266 6.316 -14.402 1.00 93.06 73 THR A CA 1
ATOM 520 C C . THR A 1 73 ? 10.475 5.400 -14.504 1.00 93.06 73 THR A C 1
ATOM 522 O O . THR A 1 73 ? 11.347 5.401 -13.635 1.00 93.06 73 THR A O 1
ATOM 525 N N . MET A 1 74 ? 10.540 4.623 -15.585 1.00 84.25 74 MET A N 1
ATOM 526 C CA . MET A 1 74 ? 11.698 3.775 -15.868 1.00 84.25 74 MET A CA 1
ATOM 527 C C . MET A 1 74 ? 12.893 4.607 -16.345 1.00 84.25 74 MET A C 1
ATOM 529 O O . MET A 1 74 ? 12.745 5.620 -17.038 1.00 84.25 74 MET A O 1
ATOM 533 N N . ALA A 1 75 ? 14.103 4.150 -16.026 1.00 77.81 75 ALA A N 1
ATOM 534 C CA . ALA A 1 75 ? 15.325 4.789 -16.496 1.00 77.81 75 ALA A CA 1
ATOM 535 C C . ALA A 1 75 ? 15.356 4.847 -18.036 1.00 77.81 75 ALA A C 1
ATOM 537 O O . ALA A 1 75 ? 15.258 3.830 -18.717 1.00 77.81 75 ALA A O 1
ATOM 538 N N . GLY A 1 76 ? 15.497 6.055 -18.588 1.00 75.88 76 GLY A N 1
ATOM 539 C CA . GLY A 1 76 ? 15.535 6.282 -20.036 1.00 75.88 76 GLY A CA 1
ATOM 540 C C . GLY A 1 76 ? 14.167 6.328 -20.731 1.00 75.88 76 GLY A C 1
ATOM 541 O O . GLY A 1 76 ? 14.126 6.605 -21.932 1.00 75.88 76 GLY A O 1
ATOM 542 N N . ALA A 1 77 ? 13.058 6.115 -20.014 1.00 81.25 77 ALA A N 1
ATOM 543 C CA . ALA A 1 77 ? 11.721 6.327 -20.561 1.00 81.25 77 ALA A CA 1
ATOM 544 C C . ALA A 1 77 ? 11.441 7.827 -20.756 1.00 81.25 77 ALA A C 1
ATOM 546 O O . ALA A 1 77 ? 11.846 8.665 -19.950 1.00 81.25 77 ALA A O 1
ATOM 547 N N . ARG A 1 78 ? 10.751 8.171 -21.852 1.00 77.44 78 ARG A N 1
ATOM 548 C CA . ARG A 1 78 ? 10.351 9.560 -22.148 1.00 77.44 78 ARG A CA 1
ATOM 549 C C . ARG A 1 78 ? 9.112 9.992 -21.372 1.00 77.44 78 ARG A C 1
ATOM 551 O O . ARG A 1 78 ? 8.994 11.166 -21.041 1.00 77.44 78 ARG A O 1
ATOM 558 N N . GLU A 1 79 ? 8.215 9.051 -21.108 1.00 86.56 79 GLU A N 1
ATOM 559 C CA . GLU A 1 79 ? 6.948 9.279 -20.421 1.00 86.56 79 GLU A CA 1
ATOM 560 C C . GLU A 1 79 ? 6.781 8.243 -19.303 1.00 86.56 79 GLU A C 1
ATOM 562 O O . GLU A 1 79 ? 7.187 7.088 -19.489 1.00 86.56 79 GLU A O 1
ATOM 567 N N . PRO A 1 80 ? 6.214 8.635 -18.148 1.00 90.38 80 PRO A N 1
ATOM 568 C CA . PRO A 1 80 ? 5.840 7.694 -17.103 1.00 90.38 80 PRO A CA 1
ATOM 569 C C . PRO A 1 80 ? 4.764 6.716 -17.575 1.00 90.38 80 PRO A C 1
ATOM 571 O O . PRO A 1 80 ? 3.920 7.033 -18.413 1.00 90.38 80 PRO A O 1
ATOM 574 N N . LEU A 1 81 ? 4.780 5.524 -16.992 1.00 92.25 81 LEU A N 1
ATOM 575 C CA . LEU A 1 81 ? 3.782 4.494 -17.206 1.00 92.25 81 LEU A CA 1
ATOM 576 C C . LEU A 1 81 ? 2.760 4.510 -16.071 1.00 92.25 81 LEU A C 1
ATOM 578 O O . LEU A 1 81 ? 3.114 4.370 -14.905 1.00 92.25 81 LEU A O 1
ATOM 582 N N . ASN A 1 82 ? 1.484 4.621 -16.426 1.00 93.62 82 ASN A N 1
ATOM 583 C CA . ASN A 1 82 ? 0.394 4.759 -15.464 1.00 93.62 82 ASN A CA 1
ATOM 584 C C . ASN A 1 82 ? -0.258 3.401 -15.168 1.00 93.62 82 ASN A C 1
ATOM 586 O O . ASN A 1 82 ? -0.475 2.593 -16.077 1.00 93.62 82 ASN A O 1
ATOM 590 N N . ARG A 1 83 ? -0.583 3.145 -13.900 1.00 95.06 83 ARG A N 1
ATOM 591 C CA . ARG A 1 83 ? -1.234 1.926 -13.400 1.00 95.06 83 ARG A CA 1
ATOM 592 C C . ARG A 1 83 ? -2.364 2.302 -12.453 1.00 95.06 83 ARG A C 1
ATOM 594 O O . ARG A 1 83 ? -2.180 3.119 -11.557 1.00 95.06 83 ARG A O 1
ATOM 601 N N . ALA A 1 84 ? -3.525 1.683 -12.627 1.00 94.50 84 ALA A N 1
ATOM 602 C CA . ALA A 1 84 ? -4.689 1.935 -11.788 1.00 94.50 84 ALA A CA 1
ATOM 603 C C . ALA A 1 84 ? -4.823 0.843 -10.722 1.00 94.50 84 ALA A C 1
ATOM 605 O O . ALA A 1 84 ? -5.090 -0.317 -11.040 1.00 94.50 84 ALA A O 1
ATOM 606 N N . VAL A 1 85 ? -4.661 1.215 -9.452 1.00 96.44 85 VAL A N 1
ATOM 607 C CA . VAL A 1 85 ? -4.972 0.347 -8.310 1.00 96.44 85 VAL A CA 1
ATOM 608 C C . VAL A 1 85 ? -6.339 0.754 -7.766 1.00 96.44 85 VAL A C 1
ATOM 610 O O . VAL A 1 85 ? -6.505 1.854 -7.236 1.00 96.44 85 VAL A O 1
ATOM 613 N N . ALA A 1 86 ? -7.331 -0.123 -7.913 1.00 93.56 86 ALA A N 1
ATOM 614 C CA . ALA A 1 86 ? -8.686 0.132 -7.434 1.00 93.56 86 ALA A CA 1
ATOM 615 C C . ALA A 1 86 ? -8.762 0.033 -5.902 1.00 93.56 86 ALA A C 1
ATOM 617 O O . ALA A 1 86 ? -8.220 -0.894 -5.300 1.00 93.56 86 ALA A O 1
ATOM 618 N N . VAL A 1 87 ? -9.481 0.964 -5.276 1.00 92.06 87 VAL A N 1
ATOM 619 C CA . VAL A 1 87 ? -9.746 0.984 -3.832 1.00 92.06 87 VAL A CA 1
ATOM 620 C C . VAL A 1 87 ? -11.248 1.099 -3.611 1.00 92.06 87 VAL A C 1
ATOM 622 O O . VAL A 1 87 ? -11.895 1.980 -4.181 1.00 92.06 87 VAL A O 1
ATOM 625 N N . ARG A 1 88 ? -11.819 0.236 -2.763 1.00 89.38 88 ARG A N 1
ATOM 626 C CA . ARG A 1 88 ? -13.220 0.376 -2.346 1.00 89.38 88 ARG A CA 1
ATOM 627 C C . ARG A 1 88 ? -13.396 1.610 -1.469 1.00 89.38 88 ARG A C 1
ATOM 629 O O . ARG A 1 88 ? -12.818 1.699 -0.389 1.00 89.38 88 ARG A O 1
ATOM 636 N N . VAL A 1 89 ? -14.236 2.539 -1.918 1.00 88.19 89 VAL A N 1
ATOM 637 C CA . VAL A 1 89 ? -14.534 3.787 -1.210 1.00 88.19 89 VAL A CA 1
ATOM 638 C C . VAL A 1 89 ? -16.048 3.903 -1.041 1.00 88.19 89 VAL A C 1
ATOM 640 O O . VAL A 1 89 ? -16.765 4.101 -2.021 1.00 88.19 89 VAL A O 1
ATOM 643 N N . PRO A 1 90 ? -16.569 3.774 0.194 1.00 86.56 90 PRO A N 1
ATOM 644 C CA . PRO A 1 90 ? -17.986 3.980 0.458 1.00 86.56 90 PRO A CA 1
ATOM 645 C C . PRO A 1 90 ? -18.449 5.374 0.026 1.00 86.56 90 PRO A C 1
ATOM 647 O O . PRO A 1 90 ? -17.699 6.347 0.122 1.00 86.56 90 PRO A O 1
ATOM 650 N N . GLN A 1 91 ? -19.715 5.495 -0.375 1.00 83.81 91 GLN A N 1
ATOM 651 C CA . GLN A 1 91 ? -20.280 6.783 -0.774 1.00 83.81 91 GLN A CA 1
ATOM 652 C C . GLN A 1 91 ? -20.103 7.839 0.333 1.00 83.81 91 GLN A C 1
ATOM 654 O O . GLN A 1 91 ? -20.426 7.612 1.504 1.00 83.81 91 GLN A O 1
ATOM 659 N N . GLY A 1 92 ? -19.579 9.006 -0.051 1.00 84.12 92 GLY A N 1
ATOM 660 C CA . GLY A 1 92 ? -19.308 10.120 0.862 1.00 84.12 92 GLY A CA 1
ATOM 661 C C . GLY A 1 92 ? -18.051 9.955 1.727 1.00 84.12 92 GLY A C 1
ATOM 662 O O . GLY A 1 92 ? -17.780 10.820 2.562 1.00 84.12 92 GLY A O 1
ATOM 663 N N . ALA A 1 93 ? -17.281 8.876 1.556 1.00 89.50 93 ALA A N 1
ATOM 664 C CA . ALA A 1 93 ? -15.934 8.773 2.103 1.00 89.50 93 ALA A CA 1
ATOM 665 C C . ALA A 1 93 ? -14.931 9.527 1.216 1.00 89.50 93 ALA A C 1
ATOM 667 O O . ALA A 1 93 ? -15.135 9.696 0.016 1.00 89.50 93 ALA A O 1
ATOM 668 N N . ARG A 1 94 ? -13.839 9.989 1.823 1.00 89.00 94 ARG A N 1
ATOM 669 C CA . ARG A 1 94 ? -12.693 10.582 1.127 1.00 89.00 94 ARG A CA 1
ATOM 670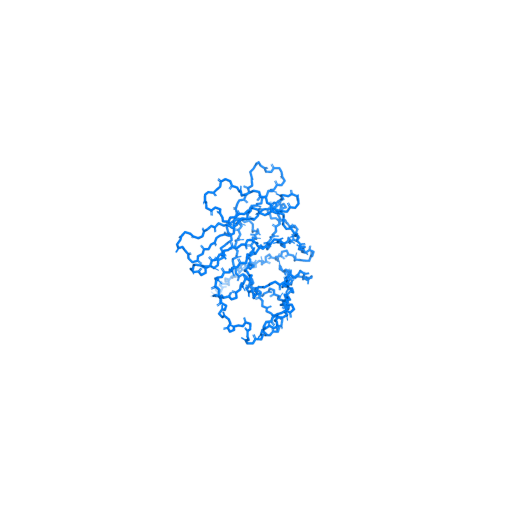 C C . ARG A 1 94 ? -11.559 9.575 1.051 1.00 89.00 94 ARG A C 1
ATOM 672 O O . ARG A 1 94 ? -11.366 8.807 1.996 1.00 89.00 94 ARG A O 1
ATOM 679 N N . LEU A 1 95 ? -10.802 9.633 -0.038 1.00 91.94 95 LEU A N 1
ATOM 680 C CA . LEU A 1 95 ? -9.573 8.880 -0.242 1.00 91.94 95 LEU A CA 1
ATOM 681 C C . LEU A 1 95 ? -8.383 9.834 -0.107 1.00 91.94 95 LEU A C 1
ATOM 683 O O . LEU A 1 95 ? -8.403 10.930 -0.654 1.00 91.94 95 LEU A O 1
ATOM 687 N N . ALA A 1 96 ? -7.338 9.422 0.600 1.00 94.19 96 ALA A N 1
ATOM 688 C CA . ALA A 1 96 ? -6.068 10.139 0.624 1.00 94.19 96 ALA A CA 1
ATOM 689 C C . ALA A 1 96 ? -4.915 9.149 0.490 1.00 94.19 96 ALA A C 1
ATOM 691 O O . ALA A 1 96 ? -4.922 8.105 1.140 1.00 94.19 96 ALA A O 1
ATOM 692 N N . VAL A 1 97 ? -3.908 9.478 -0.318 1.00 96.94 97 VAL A N 1
ATOM 693 C CA . VAL A 1 97 ? -2.703 8.649 -0.456 1.00 96.94 97 VAL A CA 1
ATOM 694 C C . VAL A 1 97 ? -2.036 8.480 0.914 1.00 96.94 97 VAL A C 1
ATOM 696 O O . VAL A 1 97 ? -1.832 9.451 1.647 1.00 96.94 97 VAL A O 1
ATOM 699 N N . TRP A 1 98 ? -1.691 7.243 1.277 1.00 96.94 98 TRP A N 1
ATOM 700 C CA . TRP A 1 98 ? -0.821 6.998 2.424 1.00 96.94 98 TRP A CA 1
ATOM 701 C C . TRP A 1 98 ? 0.592 7.447 2.040 1.00 96.94 98 TRP A C 1
ATOM 703 O O . TRP A 1 98 ? 1.092 6.999 1.011 1.00 96.94 98 TRP A O 1
ATOM 713 N N . PRO A 1 99 ? 1.263 8.320 2.812 1.00 94.25 99 PRO A N 1
ATOM 714 C CA . PRO A 1 99 ? 2.501 8.970 2.377 1.00 94.25 99 PRO A CA 1
ATOM 715 C C . PRO A 1 99 ? 3.738 8.056 2.463 1.00 94.25 99 PRO A C 1
ATOM 717 O O . PRO A 1 99 ? 4.833 8.520 2.778 1.00 94.25 99 PRO A O 1
ATOM 720 N N . ASN A 1 100 ? 3.573 6.763 2.190 1.00 98.12 100 ASN A N 1
ATOM 721 C CA . ASN A 1 100 ? 4.640 5.787 2.045 1.00 98.12 100 ASN A CA 1
ATOM 722 C C . ASN A 1 100 ? 4.317 4.814 0.904 1.00 98.12 100 ASN A C 1
ATOM 724 O O . ASN A 1 100 ? 3.156 4.583 0.565 1.00 98.12 100 ASN A O 1
ATOM 728 N N . ILE A 1 101 ? 5.365 4.211 0.364 1.00 98.44 101 ILE A N 1
ATOM 729 C CA . ILE A 1 101 ? 5.330 3.123 -0.609 1.00 98.44 101 ILE A CA 1
ATOM 730 C C . ILE A 1 101 ? 6.217 1.995 -0.088 1.00 98.44 101 ILE A C 1
ATOM 732 O O . ILE A 1 101 ? 7.204 2.246 0.604 1.00 98.44 101 ILE A O 1
ATOM 736 N N . ILE A 1 102 ? 5.883 0.749 -0.403 1.00 98.25 102 ILE A N 1
ATOM 737 C CA . ILE A 1 102 ? 6.765 -0.382 -0.118 1.00 98.25 102 ILE A CA 1
ATOM 738 C C . ILE A 1 102 ? 7.335 -0.863 -1.439 1.00 98.25 102 ILE A C 1
ATOM 740 O O . ILE A 1 102 ? 6.613 -1.423 -2.260 1.00 98.25 102 ILE A O 1
ATOM 744 N N . ARG A 1 103 ? 8.633 -0.648 -1.639 1.00 97.19 103 ARG A N 1
ATOM 745 C CA . ARG A 1 103 ? 9.351 -1.115 -2.826 1.00 97.19 103 ARG A CA 1
ATOM 746 C C . ARG A 1 103 ? 9.830 -2.533 -2.587 1.00 97.19 103 ARG A C 1
ATOM 748 O O . ARG A 1 103 ? 10.479 -2.799 -1.574 1.00 97.19 103 ARG A O 1
ATOM 755 N N . LEU A 1 104 ? 9.503 -3.447 -3.494 1.00 95.81 104 LEU A N 1
ATOM 756 C CA . LEU A 1 104 ? 10.063 -4.794 -3.483 1.00 95.81 104 LEU A CA 1
ATOM 757 C C . LEU A 1 104 ? 11.444 -4.787 -4.159 1.00 95.81 104 LEU A C 1
ATOM 759 O O . LEU A 1 104 ? 11.794 -3.825 -4.846 1.00 95.81 104 LEU A O 1
ATOM 763 N N . PRO A 1 105 ? 12.271 -5.823 -3.955 1.00 94.19 105 PRO A N 1
ATOM 764 C CA . PRO A 1 105 ? 13.514 -5.963 -4.701 1.00 94.19 105 PRO A CA 1
ATOM 765 C C . PRO A 1 105 ? 13.264 -5.952 -6.214 1.00 94.19 105 PRO A C 1
ATOM 767 O O . PRO A 1 105 ? 12.291 -6.534 -6.701 1.00 94.19 105 PRO A O 1
ATOM 770 N N . ALA A 1 106 ? 14.154 -5.292 -6.957 1.00 93.06 106 ALA A N 1
ATOM 771 C CA . ALA A 1 106 ? 14.119 -5.342 -8.411 1.00 93.06 106 ALA A CA 1
ATOM 772 C C . ALA A 1 106 ? 14.343 -6.781 -8.897 1.00 93.06 106 ALA A C 1
ATOM 774 O O . ALA A 1 106 ? 15.107 -7.549 -8.305 1.00 93.06 106 ALA A O 1
ATOM 775 N N . HIS A 1 107 ? 13.673 -7.146 -9.980 1.00 91.50 107 HIS A N 1
ATOM 776 C CA . HIS A 1 107 ? 13.782 -8.460 -10.595 1.00 91.50 107 HIS A CA 1
ATOM 777 C C . HIS A 1 107 ? 13.695 -8.336 -12.114 1.00 91.50 107 HIS A C 1
ATOM 779 O O . HIS A 1 107 ? 13.481 -7.252 -12.651 1.00 91.50 107 HIS A O 1
ATOM 785 N N . ARG A 1 108 ? 13.923 -9.446 -12.822 1.00 90.56 108 ARG A N 1
ATOM 786 C CA . ARG A 1 108 ? 13.897 -9.449 -14.283 1.00 90.56 108 ARG A CA 1
ATOM 787 C C . ARG A 1 108 ? 12.619 -10.051 -14.825 1.00 90.56 108 ARG A C 1
ATOM 789 O O . ARG A 1 108 ? 12.250 -11.158 -14.442 1.00 90.56 108 ARG A O 1
ATOM 796 N N . VAL A 1 109 ? 12.041 -9.352 -15.789 1.00 87.62 109 VAL A N 1
ATOM 797 C CA . VAL A 1 109 ? 10.914 -9.791 -16.602 1.00 87.62 109 VAL A CA 1
ATOM 798 C C . VAL A 1 109 ? 11.294 -9.569 -18.062 1.00 87.62 109 VAL A C 1
ATOM 800 O O . VAL A 1 109 ? 11.739 -8.486 -18.423 1.00 87.62 109 VAL A O 1
ATOM 803 N N . GLU A 1 110 ? 11.242 -10.624 -18.878 1.00 84.12 110 GLU A N 1
ATOM 804 C CA . GLU A 1 110 ? 11.624 -10.602 -20.307 1.00 84.12 110 GLU A CA 1
ATOM 805 C C . GLU A 1 110 ? 12.999 -9.971 -20.626 1.00 84.12 110 GLU A C 1
ATOM 807 O O . GLU A 1 110 ? 13.259 -9.491 -21.725 1.00 84.12 110 GLU A O 1
ATOM 812 N N . GLY A 1 111 ? 13.922 -9.983 -19.659 1.00 79.44 111 GLY A N 1
ATOM 813 C CA . GLY A 1 111 ? 15.251 -9.377 -19.794 1.00 79.44 111 GLY A CA 1
ATOM 814 C C . GLY A 1 111 ? 15.335 -7.897 -19.400 1.00 79.44 111 GLY A C 1
ATOM 815 O O . GLY A 1 111 ? 16.449 -7.380 -19.314 1.00 79.44 111 GLY A O 1
ATOM 816 N N . GLY A 1 112 ? 14.211 -7.245 -19.092 1.00 85.56 112 GLY A N 1
ATOM 817 C CA . GLY A 1 112 ? 14.149 -5.927 -18.456 1.00 85.56 112 GLY A CA 1
ATOM 818 C C . GLY A 1 112 ? 14.186 -6.022 -16.930 1.00 85.56 112 GLY A C 1
ATOM 819 O O . GLY A 1 112 ? 13.679 -6.981 -16.353 1.00 85.56 112 GLY A O 1
ATOM 820 N N . GLU A 1 113 ? 14.814 -5.047 -16.271 1.00 90.06 113 GLU A N 1
ATOM 821 C CA . GLU A 1 113 ? 14.744 -4.895 -14.814 1.00 90.06 113 GLU A CA 1
ATOM 822 C C . GLU A 1 113 ? 13.488 -4.099 -14.450 1.00 90.06 113 GLU A C 1
ATOM 824 O O . GLU A 1 113 ? 13.288 -2.996 -14.953 1.00 90.06 113 GLU A O 1
ATOM 829 N N . VAL A 1 114 ? 12.654 -4.675 -13.590 1.00 91.81 114 VAL A N 1
ATOM 830 C CA . VAL A 1 114 ? 11.384 -4.107 -13.124 1.00 91.81 114 VAL A CA 1
ATOM 831 C C . VAL A 1 114 ? 11.305 -4.187 -11.603 1.00 91.81 114 VAL A C 1
ATOM 833 O O . VAL A 1 114 ? 12.037 -4.950 -10.962 1.00 91.81 114 VAL A O 1
ATOM 836 N N . GLN A 1 115 ? 10.411 -3.404 -11.007 1.00 93.69 115 GLN A N 1
ATOM 837 C CA . GLN A 1 115 ? 10.217 -3.378 -9.564 1.00 93.69 115 GLN A CA 1
ATOM 838 C C . GLN A 1 115 ? 8.733 -3.373 -9.214 1.00 93.69 115 GLN A C 1
ATOM 840 O O . GLN A 1 115 ? 7.976 -2.519 -9.656 1.00 93.69 115 GLN A O 1
ATOM 845 N N . ASP A 1 116 ? 8.328 -4.307 -8.360 1.00 95.62 116 ASP A N 1
ATOM 846 C CA . ASP A 1 116 ? 6.976 -4.318 -7.813 1.00 95.62 116 ASP A CA 1
ATOM 847 C C . ASP A 1 116 ? 6.865 -3.361 -6.628 1.00 95.62 116 ASP A C 1
ATOM 849 O O . ASP A 1 116 ? 7.830 -3.130 -5.885 1.00 95.62 116 ASP A O 1
ATOM 853 N N . VAL A 1 117 ? 5.661 -2.838 -6.414 1.00 97.69 117 VAL A N 1
ATOM 854 C CA . VAL A 1 117 ? 5.389 -1.911 -5.315 1.00 97.69 117 VAL A CA 1
ATOM 855 C C . VAL A 1 117 ? 4.066 -2.216 -4.630 1.00 97.69 117 VAL A C 1
ATOM 857 O O . VAL A 1 117 ? 3.089 -2.600 -5.274 1.00 97.69 117 VAL A O 1
ATOM 860 N N . LEU A 1 118 ? 4.025 -1.996 -3.314 1.00 98.19 118 LEU A N 1
ATOM 861 C CA . LEU A 1 118 ? 2.774 -1.840 -2.579 1.00 98.19 118 LEU A CA 1
ATOM 862 C C . LEU A 1 118 ? 2.521 -0.359 -2.332 1.00 98.19 118 LEU A C 1
ATOM 864 O O . LEU A 1 118 ? 3.373 0.351 -1.793 1.00 98.19 118 LEU A O 1
ATOM 868 N N . VAL A 1 119 ? 1.325 0.083 -2.689 1.00 98.44 119 VAL A N 1
ATOM 869 C CA . VAL A 1 119 ? 0.827 1.439 -2.451 1.00 98.44 119 VAL A CA 1
ATOM 870 C C . VAL A 1 119 ? -0.394 1.357 -1.554 1.00 98.44 119 VAL A C 1
ATOM 872 O O . VAL A 1 119 ? -1.037 0.310 -1.463 1.00 98.44 119 VAL A O 1
ATOM 875 N N . ALA A 1 120 ? -0.732 2.449 -0.880 1.00 97.94 120 ALA A N 1
ATOM 876 C CA . ALA A 1 120 ? -1.913 2.448 -0.039 1.00 97.94 120 ALA A CA 1
ATOM 877 C C . ALA A 1 120 ? -2.618 3.794 -0.008 1.00 97.94 120 ALA A C 1
ATOM 879 O O . ALA A 1 120 ? -2.053 4.841 -0.337 1.00 97.94 120 ALA A O 1
ATOM 880 N N . ALA A 1 121 ? -3.858 3.753 0.455 1.00 96.50 121 ALA A N 1
ATOM 881 C CA . ALA A 1 121 ? -4.634 4.937 0.746 1.00 96.50 121 ALA A CA 1
ATOM 882 C C . ALA A 1 121 ? -5.450 4.783 2.018 1.00 96.50 121 ALA A C 1
ATOM 884 O O . ALA A 1 121 ? -5.867 3.690 2.399 1.00 96.50 121 ALA A O 1
ATOM 885 N N . VAL A 1 122 ? -5.674 5.917 2.665 1.00 96.00 122 VAL A N 1
ATOM 886 C CA . VAL A 1 122 ? -6.555 6.049 3.812 1.00 96.00 122 VAL A CA 1
ATOM 887 C C . VAL A 1 122 ? -7.938 6.439 3.308 1.00 96.00 122 VAL A C 1
ATOM 889 O O . VAL A 1 122 ? -8.101 7.475 2.663 1.00 96.00 122 VAL A O 1
ATOM 892 N N . VAL A 1 123 ? -8.931 5.619 3.633 1.00 94.31 123 VAL A N 1
ATOM 893 C CA . VAL A 1 123 ? -10.347 5.887 3.385 1.00 94.31 123 VAL A CA 1
ATOM 894 C C . VAL A 1 123 ? -10.975 6.386 4.679 1.00 94.31 123 VAL A C 1
ATOM 896 O O . VAL A 1 123 ? -10.932 5.703 5.703 1.00 94.31 123 VAL A O 1
ATOM 899 N N . GLN A 1 124 ? -11.561 7.583 4.648 1.00 92.25 124 GLN A N 1
ATOM 900 C CA . GLN A 1 124 ? -12.166 8.223 5.817 1.00 92.25 124 GLN A CA 1
ATOM 901 C C . GLN A 1 124 ? -13.564 8.748 5.489 1.00 92.25 124 GLN A C 1
ATOM 903 O O . GLN A 1 124 ? -13.735 9.611 4.631 1.00 92.25 124 GLN A O 1
ATOM 908 N N . GLN A 1 125 ? -14.563 8.294 6.245 1.00 90.75 125 GLN A N 1
ATOM 909 C CA . GLN A 1 125 ? -15.920 8.843 6.221 1.00 90.75 125 GLN A CA 1
ATOM 910 C C . GLN A 1 125 ? -16.197 9.608 7.518 1.00 90.75 125 GLN A C 1
ATOM 912 O O . GLN A 1 125 ? -15.789 9.174 8.594 1.00 90.75 125 GLN A O 1
ATOM 917 N N . GLN A 1 126 ? -16.878 10.752 7.443 1.00 88.88 126 GLN A N 1
ATOM 918 C CA . GLN A 1 126 ? -17.184 11.549 8.633 1.00 88.88 126 GLN A CA 1
ATOM 919 C C . GLN A 1 126 ? -17.961 10.722 9.672 1.00 88.88 126 GLN A C 1
ATOM 921 O O . GLN A 1 126 ? -18.932 10.045 9.340 1.00 88.88 126 GLN A O 1
ATOM 926 N N . GLY A 1 127 ? -17.517 10.772 10.932 1.00 88.94 127 GLY A N 1
ATOM 927 C CA . GLY A 1 127 ? -18.148 10.047 12.040 1.00 88.94 127 GLY A CA 1
ATOM 928 C C . GLY A 1 127 ? -17.890 8.534 12.067 1.00 88.94 127 GLY A C 1
ATOM 929 O O . GLY A 1 127 ? -18.440 7.857 12.930 1.00 88.94 127 GLY A O 1
ATOM 930 N N . LYS A 1 128 ? -17.060 7.997 11.163 1.00 88.75 128 LYS A N 1
ATOM 931 C CA . LYS A 1 128 ? -16.659 6.581 11.138 1.00 88.75 128 LYS A CA 1
ATOM 932 C C . LYS A 1 128 ? -15.144 6.418 11.327 1.00 88.75 128 LYS A C 1
ATOM 934 O O . LYS A 1 128 ? -14.406 7.376 11.096 1.00 88.75 128 LYS A O 1
ATOM 939 N N . PRO A 1 129 ? -14.656 5.230 11.725 1.00 88.50 129 PRO A N 1
ATOM 940 C CA . PRO A 1 129 ? -13.226 4.925 11.696 1.00 88.50 129 PRO A CA 1
ATOM 941 C C . PRO A 1 129 ? -12.641 5.055 10.282 1.00 88.50 129 PRO A C 1
ATOM 943 O O . PRO A 1 129 ? -13.331 4.766 9.301 1.00 88.50 129 PRO A O 1
ATOM 946 N N . ALA A 1 130 ? -11.378 5.474 10.182 1.00 92.06 130 ALA A N 1
ATOM 947 C CA . ALA A 1 130 ? -10.618 5.392 8.938 1.00 92.06 130 ALA A CA 1
ATOM 948 C C . ALA A 1 130 ? -10.039 3.988 8.743 1.00 92.06 130 ALA A C 1
ATOM 950 O O . ALA A 1 130 ? -9.841 3.240 9.704 1.00 92.06 130 ALA A O 1
ATOM 951 N N . TRP A 1 131 ? -9.715 3.669 7.494 1.00 93.81 131 TRP A N 1
ATOM 952 C CA . TRP A 1 131 ? -9.117 2.398 7.098 1.00 93.81 131 TRP A CA 1
ATOM 953 C C . TRP A 1 131 ? -7.960 2.633 6.135 1.00 93.81 131 TRP A C 1
ATOM 955 O O . TRP A 1 131 ? -8.054 3.486 5.256 1.00 93.81 131 TRP A O 1
ATOM 965 N N . LEU A 1 132 ? -6.873 1.883 6.294 1.00 96.19 132 LEU A N 1
ATOM 966 C CA . LEU A 1 132 ? -5.771 1.831 5.342 1.00 96.19 132 LEU A CA 1
ATOM 967 C C . LEU A 1 132 ? -6.004 0.655 4.395 1.00 96.19 132 LEU A C 1
ATOM 969 O O . LEU A 1 132 ? -6.095 -0.486 4.847 1.00 96.19 132 LEU A O 1
ATOM 973 N N . HIS A 1 133 ? -6.067 0.945 3.102 1.00 96.25 133 HIS A N 1
ATOM 974 C CA . HIS A 1 133 ? -6.214 -0.020 2.022 1.00 96.25 133 HIS A CA 1
ATOM 975 C C . HIS A 1 133 ? -4.889 -0.144 1.283 1.00 96.25 133 HIS A C 1
ATOM 977 O O . HIS A 1 133 ? -4.435 0.831 0.688 1.00 96.25 133 HIS A O 1
ATOM 983 N N . VAL A 1 134 ? -4.271 -1.322 1.324 1.00 97.62 134 VAL A N 1
ATOM 984 C CA . VAL A 1 134 ? -3.016 -1.617 0.622 1.00 97.62 134 VAL A CA 1
ATOM 985 C C . VAL A 1 134 ? -3.327 -2.390 -0.652 1.00 97.62 134 VAL A C 1
ATOM 987 O O . VAL A 1 134 ? -4.037 -3.396 -0.609 1.00 97.62 134 VAL A O 1
ATOM 990 N N . GLY A 1 135 ? -2.765 -1.941 -1.768 1.00 96.88 135 GLY A N 1
ATOM 991 C CA . GLY A 1 135 ? -2.782 -2.638 -3.049 1.00 96.88 135 GLY A CA 1
ATOM 992 C C . GLY A 1 135 ? -1.374 -2.859 -3.596 1.00 96.88 135 GLY A C 1
ATOM 993 O O . GLY A 1 135 ? -0.388 -2.443 -2.986 1.00 96.88 135 GLY A O 1
ATOM 994 N N 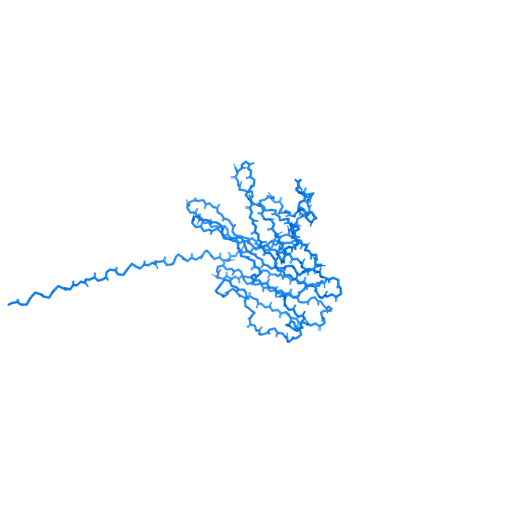. GLN A 1 136 ? -1.286 -3.519 -4.745 1.00 97.00 136 GLN A N 1
ATOM 995 C CA . GLN A 1 136 ? -0.038 -3.889 -5.403 1.00 97.00 136 GLN A CA 1
ATOM 996 C C . GLN A 1 136 ? -0.058 -3.527 -6.885 1.00 97.00 136 GLN A C 1
ATOM 998 O O . GLN A 1 136 ? -1.078 -3.668 -7.557 1.00 97.00 136 GLN A O 1
ATOM 1003 N N . VAL A 1 137 ? 1.113 -3.136 -7.384 1.00 97.31 137 VAL A N 1
ATOM 1004 C CA . VAL A 1 137 ? 1.479 -3.202 -8.800 1.00 97.31 137 VAL A CA 1
ATOM 1005 C C . VAL A 1 137 ? 2.517 -4.314 -8.950 1.00 97.31 137 VAL A C 1
ATOM 1007 O O . VAL A 1 137 ? 3.534 -4.298 -8.250 1.00 97.31 137 VAL A O 1
ATOM 1010 N N . ARG A 1 138 ? 2.239 -5.291 -9.817 1.00 94.81 138 ARG A N 1
ATOM 1011 C CA . ARG A 1 138 ? 3.090 -6.459 -10.064 1.00 94.81 138 ARG A CA 1
ATOM 1012 C C . ARG A 1 138 ? 3.383 -6.639 -11.543 1.00 94.81 138 ARG A C 1
ATOM 1014 O O . ARG A 1 138 ? 2.458 -6.734 -12.345 1.00 94.81 138 ARG A O 1
ATOM 1021 N N . HIS A 1 139 ? 4.652 -6.796 -11.878 1.00 93.44 139 HIS A N 1
ATOM 1022 C CA . HIS A 1 139 ? 5.096 -7.088 -13.232 1.00 93.44 139 HIS A CA 1
ATOM 1023 C C . HIS A 1 139 ? 5.051 -8.594 -13.510 1.00 93.44 139 HIS A C 1
ATOM 1025 O O . HIS A 1 139 ? 5.536 -9.413 -12.729 1.00 93.44 139 HIS A O 1
ATOM 1031 N N . LEU A 1 140 ? 4.441 -8.961 -14.631 1.00 90.88 140 LEU A N 1
ATOM 1032 C CA . LEU A 1 140 ? 4.387 -10.310 -15.188 1.00 90.88 140 LEU A CA 1
ATOM 1033 C C . LEU A 1 140 ? 5.094 -10.305 -16.549 1.00 90.88 140 LEU A C 1
ATOM 1035 O O . LEU A 1 140 ? 5.331 -9.238 -17.100 1.00 90.88 140 LEU A O 1
ATOM 1039 N N . ALA A 1 141 ? 5.399 -11.489 -17.096 1.00 86.69 141 ALA A N 1
ATOM 1040 C CA . ALA A 1 141 ? 6.053 -11.639 -18.405 1.00 86.69 141 ALA A CA 1
ATOM 1041 C C . ALA A 1 141 ? 5.434 -10.742 -19.487 1.00 86.69 141 ALA A C 1
ATOM 1043 O O . ALA A 1 141 ? 6.130 -9.912 -20.054 1.00 86.69 141 ALA A O 1
ATOM 1044 N N . ASP A 1 142 ? 4.119 -10.845 -19.671 1.00 83.81 142 ASP A N 1
ATOM 1045 C CA . ASP A 1 142 ? 3.424 -10.185 -20.777 1.00 83.81 142 ASP A CA 1
ATOM 1046 C C . ASP A 1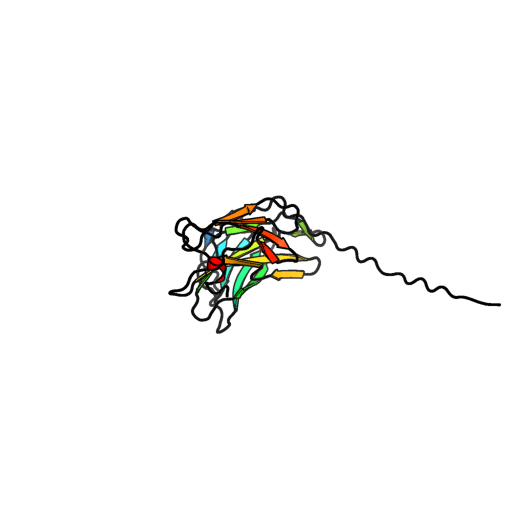 142 ? 2.540 -9.000 -20.335 1.00 83.81 142 ASP A C 1
ATOM 1048 O O . ASP A 1 142 ? 1.857 -8.407 -21.170 1.00 83.81 142 ASP A O 1
ATOM 1052 N N . ASP A 1 143 ? 2.473 -8.679 -19.034 1.00 89.38 143 ASP A N 1
ATOM 1053 C CA . ASP A 1 143 ? 1.512 -7.694 -18.509 1.00 89.38 143 ASP A CA 1
ATOM 1054 C C . ASP A 1 143 ? 1.905 -7.121 -17.133 1.00 89.38 143 ASP A C 1
ATOM 1056 O O . ASP A 1 143 ? 2.807 -7.616 -16.458 1.00 89.38 143 ASP A O 1
ATOM 1060 N N . VAL A 1 144 ? 1.187 -6.096 -16.675 1.00 92.06 144 VAL A N 1
ATOM 1061 C CA . VAL A 1 144 ? 1.241 -5.597 -15.299 1.00 92.06 144 VAL A CA 1
ATOM 1062 C C . VAL A 1 144 ? -0.097 -5.841 -14.611 1.00 92.06 144 VAL A C 1
ATOM 1064 O O . VAL A 1 144 ? -1.122 -5.271 -14.976 1.00 92.06 144 VAL A O 1
ATOM 1067 N N . GLN A 1 145 ? -0.076 -6.646 -13.553 1.00 94.12 145 GLN A N 1
ATOM 1068 C CA . GLN A 1 145 ? -1.242 -6.894 -12.716 1.00 94.12 145 GLN A CA 1
ATOM 1069 C C . GLN A 1 145 ? -1.334 -5.842 -11.608 1.00 94.12 145 GLN A C 1
ATOM 1071 O O . GLN A 1 145 ? -0.356 -5.579 -10.904 1.00 94.12 145 GLN A O 1
ATOM 1076 N N . THR A 1 146 ? -2.526 -5.277 -11.409 1.00 95.88 146 THR A N 1
ATOM 1077 C CA . THR A 1 146 ? -2.834 -4.441 -10.247 1.00 95.88 146 THR A CA 1
ATOM 1078 C C . THR A 1 146 ? -3.863 -5.122 -9.354 1.00 95.88 146 THR A C 1
ATOM 1080 O O . THR A 1 146 ? -4.930 -5.533 -9.806 1.00 95.88 146 THR A O 1
ATOM 1083 N N . ASP A 1 147 ? -3.548 -5.234 -8.066 1.00 93.88 147 ASP A N 1
ATOM 1084 C CA . ASP A 1 147 ? -4.429 -5.843 -7.071 1.00 93.88 147 ASP A CA 1
ATOM 1085 C C . ASP A 1 147 ? -4.789 -4.814 -5.994 1.00 93.88 147 ASP A C 1
ATOM 1087 O O . ASP A 1 147 ? -3.917 -4.246 -5.338 1.00 93.88 147 ASP A O 1
ATOM 1091 N N . GLY A 1 148 ? -6.084 -4.565 -5.800 1.00 92.62 148 GLY A N 1
ATOM 1092 C CA . GLY A 1 148 ? -6.605 -3.713 -4.728 1.00 92.62 148 GLY A CA 1
ATOM 1093 C C . GLY A 1 148 ? -6.932 -4.496 -3.454 1.00 92.62 148 GLY A C 1
ATOM 1094 O O . GLY A 1 148 ? -7.186 -5.701 -3.496 1.00 92.62 148 GLY A O 1
ATOM 1095 N N . ASP A 1 149 ? -6.995 -3.802 -2.315 1.00 90.44 149 ASP A N 1
ATOM 1096 C CA . ASP A 1 149 ? -7.479 -4.342 -1.033 1.00 90.44 149 ASP A CA 1
ATOM 1097 C C . ASP A 1 149 ? -6.828 -5.680 -0.617 1.00 90.44 149 ASP A C 1
ATOM 1099 O O . ASP A 1 149 ? -7.495 -6.600 -0.112 1.00 90.44 149 ASP A O 1
ATOM 1103 N N . LEU A 1 150 ? -5.515 -5.797 -0.834 1.00 93.75 150 LEU A N 1
ATOM 1104 C CA . LEU A 1 150 ? -4.703 -6.933 -0.397 1.00 93.75 150 LEU A CA 1
ATOM 1105 C C . LEU A 1 150 ? -4.638 -7.025 1.127 1.00 93.75 150 LEU A C 1
ATOM 1107 O O . LEU A 1 150 ? -4.658 -8.124 1.685 1.00 93.75 150 LEU A O 1
ATOM 1111 N N . LEU A 1 151 ? -4.577 -5.863 1.780 1.00 94.50 151 LEU A N 1
ATOM 1112 C CA . LEU A 1 151 ? -4.686 -5.672 3.220 1.00 94.50 151 LEU A CA 1
ATOM 1113 C C . LEU A 1 151 ? -5.606 -4.478 3.481 1.00 94.50 151 LEU A C 1
ATOM 1115 O O . LEU A 1 151 ? -5.436 -3.423 2.875 1.00 94.50 151 LEU A O 1
ATOM 1119 N N . VAL A 1 152 ? -6.547 -4.641 4.409 1.00 93.75 152 VAL A N 1
ATOM 1120 C CA . VAL A 1 152 ? -7.390 -3.553 4.913 1.00 93.75 152 VAL A CA 1
ATOM 1121 C C . VAL A 1 152 ? -7.333 -3.584 6.434 1.00 93.75 152 VAL A C 1
ATOM 1123 O O . VAL A 1 152 ? -7.675 -4.600 7.040 1.00 93.75 152 VAL A O 1
ATOM 1126 N N . VAL A 1 153 ? -6.866 -2.499 7.052 1.00 92.94 153 VAL A N 1
ATOM 1127 C CA . VAL A 1 153 ? -6.706 -2.392 8.515 1.00 92.94 153 VAL A CA 1
ATOM 1128 C C . VAL A 1 153 ? -7.237 -1.058 9.033 1.00 92.94 153 VAL A C 1
ATOM 1130 O O . VAL A 1 153 ? -7.211 -0.076 8.289 1.00 92.94 153 VAL A O 1
ATOM 1133 N N . PRO A 1 154 ? -7.708 -0.979 10.291 1.00 92.44 154 PRO A N 1
ATOM 1134 C CA . PRO A 1 154 ? -8.113 0.292 10.878 1.00 92.44 154 PRO A CA 1
ATOM 1135 C C . PRO A 1 154 ? -6.966 1.303 10.839 1.00 92.44 154 PRO A C 1
ATOM 1137 O O . PRO A 1 154 ? -5.802 0.954 11.044 1.00 92.44 154 PRO A O 1
ATOM 1140 N N . TRP A 1 155 ? -7.277 2.573 10.618 1.00 93.62 155 TRP A N 1
ATOM 1141 C CA . TRP A 1 155 ? -6.275 3.625 10.552 1.00 93.62 155 TRP A CA 1
ATOM 1142 C C . TRP A 1 155 ? -6.680 4.835 11.380 1.00 93.62 155 TRP A C 1
ATOM 1144 O O . TRP A 1 155 ? -7.804 5.327 11.313 1.00 93.62 155 TRP A O 1
ATOM 1154 N N . GLN A 1 156 ? -5.740 5.316 12.183 1.00 91.88 156 GLN A N 1
ATOM 1155 C CA . GLN A 1 156 ? -5.919 6.451 13.085 1.00 91.88 156 GLN A CA 1
ATOM 1156 C C . GLN A 1 156 ? -4.562 7.110 13.378 1.00 91.88 156 GLN A C 1
ATOM 1158 O O . GLN A 1 156 ? -3.521 6.482 13.139 1.00 91.88 156 GLN A O 1
ATOM 1163 N N . PRO A 1 157 ? -4.532 8.329 13.947 1.00 91.38 157 PRO A N 1
ATOM 1164 C CA . PRO A 1 157 ? -3.287 8.962 14.371 1.00 91.38 157 PRO A CA 1
ATOM 1165 C C . PRO A 1 157 ? -2.435 8.044 15.260 1.00 91.38 157 PRO A C 1
ATOM 1167 O O . PRO A 1 157 ? -2.940 7.421 16.194 1.00 91.38 157 PRO A O 1
ATOM 1170 N N . GLY A 1 158 ? -1.142 7.958 14.948 1.00 92.31 158 GLY A N 1
ATOM 1171 C CA . GLY A 1 158 ? -0.185 7.093 15.644 1.00 92.31 158 GLY A CA 1
ATOM 1172 C C . GLY A 1 158 ? -0.174 5.632 15.187 1.00 92.31 158 GLY A C 1
ATOM 1173 O O . GLY A 1 158 ? 0.635 4.869 15.700 1.00 92.31 158 GLY A O 1
ATOM 1174 N N . SER A 1 159 ? -1.034 5.227 14.246 1.00 95.19 159 SER A N 1
ATOM 1175 C CA . SER A 1 159 ? -0.924 3.894 13.635 1.00 95.19 159 SER A CA 1
ATOM 1176 C C . SER A 1 159 ? 0.291 3.819 12.713 1.00 95.19 159 SER A C 1
ATOM 1178 O O . SER A 1 159 ? 0.636 4.813 12.068 1.00 95.19 159 SER A O 1
ATOM 1180 N N . SER A 1 160 ? 0.903 2.641 12.613 1.00 95.94 160 SER A N 1
ATOM 1181 C CA . SER A 1 160 ? 1.996 2.374 11.673 1.00 95.94 160 SER A CA 1
ATOM 1182 C C . SER A 1 160 ? 1.780 1.075 10.907 1.00 95.94 160 SER A C 1
ATOM 1184 O O . SER A 1 160 ? 1.038 0.184 11.332 1.00 95.94 160 SER A O 1
ATOM 1186 N N . LEU A 1 161 ? 2.431 0.996 9.749 1.00 97.50 161 LEU A N 1
ATOM 1187 C CA . LEU A 1 161 ? 2.576 -0.220 8.967 1.00 97.50 161 LEU A CA 1
ATOM 1188 C C . LEU A 1 161 ? 4.044 -0.324 8.562 1.00 97.50 161 LEU A C 1
ATOM 1190 O O . LEU A 1 161 ? 4.540 0.510 7.807 1.00 97.50 161 LEU A O 1
ATOM 1194 N N . ASP A 1 162 ? 4.721 -1.335 9.086 1.00 96.69 162 ASP A N 1
ATOM 1195 C CA . ASP A 1 162 ? 6.155 -1.535 8.939 1.00 96.69 162 ASP A CA 1
ATOM 1196 C C . ASP A 1 162 ? 6.442 -2.788 8.111 1.00 96.69 162 ASP A C 1
ATOM 1198 O O . ASP A 1 162 ? 5.719 -3.787 8.176 1.00 96.69 162 ASP A O 1
ATOM 1202 N N . VAL A 1 163 ? 7.524 -2.747 7.336 1.00 96.75 163 VAL A N 1
ATOM 1203 C CA . VAL A 1 163 ? 7.971 -3.879 6.520 1.00 96.75 163 VAL A CA 1
ATOM 1204 C C . VAL A 1 163 ? 8.825 -4.806 7.369 1.00 96.75 163 VAL A C 1
ATOM 1206 O O . VAL A 1 163 ? 9.797 -4.386 7.993 1.00 96.75 163 VAL A O 1
ATOM 1209 N N . HIS A 1 164 ? 8.472 -6.084 7.372 1.00 92.94 164 HIS A N 1
ATOM 1210 C CA . HIS A 1 164 ? 9.253 -7.146 7.982 1.00 92.94 164 HIS A CA 1
ATOM 1211 C C . HIS A 1 164 ? 9.832 -8.065 6.895 1.00 92.94 164 HIS A C 1
ATOM 1213 O O . HIS A 1 164 ? 9.153 -8.343 5.898 1.00 92.94 164 HIS A O 1
ATOM 1219 N N . PRO A 1 165 ? 11.069 -8.567 7.078 1.00 85.62 165 PRO A N 1
ATOM 1220 C CA . PRO A 1 165 ? 11.677 -9.497 6.137 1.00 85.62 165 PRO A CA 1
ATOM 1221 C C . PRO A 1 165 ? 10.800 -10.726 5.889 1.00 85.62 165 PRO A C 1
ATOM 1223 O O . PRO A 1 165 ? 10.200 -11.283 6.808 1.00 85.62 165 PRO A O 1
ATOM 1226 N N . SER A 1 166 ? 10.765 -11.160 4.636 1.00 87.25 166 SER A N 1
ATOM 1227 C CA . SER A 1 166 ? 10.054 -12.349 4.182 1.00 87.25 166 SER A CA 1
ATOM 1228 C C . SER A 1 166 ? 10.873 -13.033 3.098 1.00 87.25 166 SER A C 1
ATOM 1230 O O . SER A 1 166 ? 11.595 -12.369 2.356 1.00 87.25 166 SER A O 1
ATOM 1232 N N . THR A 1 167 ? 10.758 -14.354 3.006 1.00 84.31 167 THR A N 1
ATOM 1233 C CA . THR A 1 167 ? 11.254 -15.133 1.862 1.00 84.31 167 THR A CA 1
ATOM 1234 C C . THR A 1 167 ? 10.165 -15.391 0.823 1.00 84.31 167 THR A C 1
ATOM 1236 O O . THR A 1 167 ? 10.453 -15.972 -0.220 1.00 84.31 167 THR A O 1
ATOM 1239 N N . ASP A 1 168 ? 8.926 -14.992 1.115 1.00 88.25 168 ASP A N 1
ATOM 1240 C CA . ASP A 1 168 ? 7.789 -15.126 0.208 1.00 88.25 168 ASP A CA 1
ATOM 1241 C C . ASP A 1 168 ? 7.817 -14.035 -0.874 1.00 88.25 168 ASP A C 1
ATOM 1243 O O . ASP A 1 168 ? 8.615 -13.099 -0.822 1.00 88.25 168 ASP A O 1
ATOM 1247 N N . ALA A 1 169 ? 6.896 -14.123 -1.836 1.00 88.62 169 ALA A N 1
ATOM 1248 C CA . ALA A 1 169 ? 6.762 -13.151 -2.926 1.00 88.62 169 ALA A CA 1
ATOM 1249 C C . ALA A 1 169 ? 6.352 -11.740 -2.469 1.00 88.62 169 ALA A C 1
ATOM 1251 O O . ALA A 1 169 ? 6.550 -10.764 -3.183 1.00 88.62 169 ALA A O 1
ATOM 1252 N N . LEU A 1 170 ? 5.751 -11.635 -1.281 1.00 93.12 170 LEU A N 1
ATOM 1253 C CA . LEU A 1 170 ? 5.375 -10.374 -0.652 1.00 93.12 170 LEU A CA 1
ATOM 1254 C C . LEU A 1 170 ? 6.013 -10.275 0.740 1.00 93.12 170 LEU A C 1
ATOM 1256 O O . LEU A 1 170 ? 6.173 -11.299 1.420 1.00 93.12 170 LEU A O 1
ATOM 1260 N N . PRO A 1 171 ? 6.353 -9.055 1.197 1.00 95.06 171 PRO A N 1
ATOM 1261 C CA . PRO A 1 171 ? 6.918 -8.858 2.523 1.00 95.06 171 PRO A CA 1
ATOM 1262 C C . PRO A 1 171 ? 5.887 -9.178 3.601 1.00 95.06 171 PRO A C 1
ATOM 1264 O O . PRO A 1 171 ? 4.681 -9.093 3.362 1.00 95.06 171 PRO A O 1
ATOM 1267 N N . GLN A 1 172 ? 6.353 -9.485 4.811 1.00 95.94 172 GLN A N 1
ATOM 1268 C CA . GLN A 1 172 ? 5.477 -9.461 5.976 1.00 95.94 172 GLN A CA 1
ATOM 1269 C C . GLN A 1 172 ? 5.226 -8.007 6.369 1.00 95.94 172 GLN A C 1
ATOM 1271 O O . GLN A 1 172 ? 6.122 -7.170 6.265 1.00 95.94 172 GLN A O 1
ATOM 1276 N N . LEU A 1 173 ? 4.019 -7.703 6.833 1.00 97.50 173 LEU A N 1
ATOM 1277 C CA . LEU A 1 173 ? 3.648 -6.351 7.239 1.00 97.50 173 LEU A CA 1
ATOM 1278 C C . LEU A 1 173 ? 3.260 -6.344 8.709 1.00 97.50 173 LEU A C 1
ATOM 1280 O O . LEU A 1 173 ? 2.336 -7.049 9.108 1.00 97.50 173 LEU A O 1
ATOM 1284 N N . LYS A 1 174 ? 3.947 -5.549 9.525 1.00 96.88 174 LYS A N 1
ATOM 1285 C CA . LYS A 1 174 ? 3.580 -5.346 10.924 1.00 96.88 174 LYS A CA 1
ATOM 1286 C C . LYS A 1 174 ? 2.722 -4.098 11.033 1.00 96.88 174 LYS A C 1
ATOM 1288 O O . LYS A 1 174 ? 3.190 -2.995 10.789 1.00 96.88 174 LYS A O 1
ATOM 1293 N N . TYR A 1 1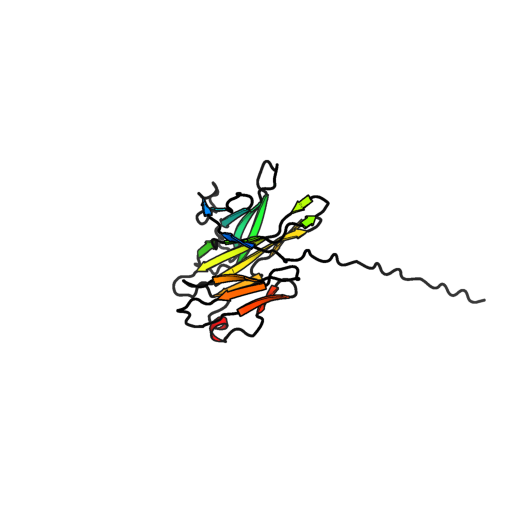75 ? 1.472 -4.279 11.423 1.00 96.56 175 TYR A N 1
ATOM 1294 C CA . TYR A 1 175 ? 0.567 -3.191 11.756 1.00 96.56 175 TYR A CA 1
ATOM 1295 C C . TYR A 1 175 ? 0.602 -2.928 13.260 1.00 96.56 175 TYR A C 1
ATOM 1297 O O . TYR A 1 175 ? 0.538 -3.873 14.055 1.00 96.56 175 TYR A O 1
ATOM 1305 N N . VAL A 1 176 ? 0.654 -1.653 13.636 1.00 95.69 176 VAL A N 1
ATOM 1306 C CA . VAL A 1 176 ? 0.508 -1.185 15.016 1.00 95.69 176 VAL A CA 1
ATOM 1307 C C . VAL A 1 176 ? -0.672 -0.227 15.074 1.00 95.69 176 VAL A C 1
ATOM 1309 O O . VAL A 1 176 ? -0.710 0.791 14.382 1.00 95.69 176 VAL A O 1
ATOM 1312 N N . SER A 1 177 ? -1.647 -0.565 15.908 1.00 87.75 177 SER A N 1
ATOM 1313 C CA . SER A 1 177 ? -2.796 0.282 16.208 1.00 87.75 177 SER A CA 1
ATOM 1314 C C . SER A 1 177 ? -2.345 1.378 17.172 1.00 87.75 177 SER A C 1
ATOM 1316 O O . SER A 1 177 ? -1.888 1.075 18.268 1.00 87.75 177 SER A O 1
ATOM 1318 N N . GLY A 1 178 ? -2.390 2.649 16.757 1.00 88.19 178 GLY A N 1
ATOM 1319 C CA . GLY A 1 178 ? -1.793 3.743 17.543 1.00 88.19 178 GLY A CA 1
ATOM 1320 C C . GLY A 1 178 ? -2.236 3.782 19.015 1.00 88.19 178 GLY A C 1
ATOM 1321 O O . GLY A 1 178 ? -3.297 3.274 19.360 1.00 88.19 178 GLY A O 1
ATOM 1322 N N . GLU A 1 179 ? -1.467 4.438 19.887 1.00 83.44 179 GLU A N 1
ATOM 1323 C CA . GLU A 1 179 ? -1.596 4.356 21.361 1.00 83.44 179 GLU A CA 1
ATOM 1324 C C . GLU A 1 179 ? -3.010 4.578 21.933 1.00 83.44 179 GLU A C 1
ATOM 1326 O O . GLU A 1 179 ? -3.345 4.058 22.994 1.00 83.44 179 GLU A O 1
ATOM 1331 N N . ARG A 1 180 ? -3.852 5.357 21.244 1.00 83.81 180 ARG A N 1
ATOM 1332 C CA . ARG A 1 180 ? -5.236 5.660 21.651 1.00 83.81 180 ARG A CA 1
ATOM 1333 C C . ARG A 1 180 ? -6.280 4.793 20.946 1.00 83.81 180 ARG A C 1
ATOM 1335 O O . ARG A 1 180 ? -7.446 5.175 20.879 1.00 83.81 180 ARG A O 1
ATOM 1342 N N . ALA A 1 181 ? -5.874 3.654 20.388 1.00 83.75 181 ALA A N 1
ATOM 1343 C CA . ALA A 1 181 ? -6.791 2.727 19.744 1.00 83.75 181 ALA A CA 1
ATOM 1344 C C . ALA A 1 181 ? -7.849 2.268 20.740 1.00 83.75 181 ALA A C 1
ATOM 1346 O O . ALA A 1 181 ? -7.539 1.627 21.741 1.00 83.75 181 ALA A O 1
ATOM 1347 N N . ALA A 1 182 ? -9.115 2.516 20.406 1.00 80.88 182 ALA A N 1
ATOM 1348 C CA . ALA A 1 182 ? -10.231 1.890 21.110 1.00 80.88 182 ALA A CA 1
ATOM 1349 C C . ALA A 1 182 ? -10.161 0.353 21.015 1.00 80.88 182 ALA A C 1
ATOM 1351 O O . ALA A 1 182 ? -10.696 -0.352 21.866 1.00 80.88 182 ALA A O 1
ATOM 1352 N N . CYS A 1 183 ? -9.484 -0.160 19.982 1.00 82.25 183 CYS A N 1
ATOM 1353 C CA . CYS A 1 183 ? -9.246 -1.574 19.766 1.00 82.25 183 CYS A CA 1
ATOM 1354 C C . CYS A 1 183 ? -7.779 -1.832 19.380 1.00 82.25 183 CYS A C 1
ATOM 1356 O O . CYS A 1 183 ? -7.440 -1.740 18.197 1.00 82.25 183 CYS A O 1
ATOM 1358 N N . PRO A 1 184 ? -6.904 -2.158 20.349 1.00 85.62 184 PRO A N 1
ATOM 1359 C CA . PRO A 1 184 ? -5.524 -2.515 20.056 1.00 85.62 184 PRO A CA 1
ATOM 1360 C C . PRO A 1 184 ? -5.445 -3.795 19.211 1.00 85.62 184 PRO A C 1
ATOM 1362 O O . PRO A 1 184 ? -5.826 -4.883 19.650 1.00 85.62 184 PRO A O 1
ATOM 1365 N N . ALA A 1 185 ? -4.963 -3.669 17.980 1.00 86.25 185 ALA A N 1
ATOM 1366 C CA . ALA A 1 185 ? -5.025 -4.682 16.935 1.00 86.25 185 ALA A CA 1
ATOM 1367 C C . ALA A 1 185 ? -3.659 -4.954 16.288 1.00 86.25 185 ALA A C 1
ATOM 1369 O O . ALA A 1 185 ? -3.599 -5.371 15.137 1.00 86.25 185 ALA A O 1
ATOM 1370 N N . ASP A 1 186 ? -2.569 -4.778 17.037 1.00 93.62 186 ASP A N 1
ATOM 1371 C CA . ASP A 1 186 ? -1.205 -5.010 16.554 1.00 93.62 186 ASP A CA 1
ATOM 1372 C C . ASP A 1 186 ? -1.023 -6.440 16.038 1.00 93.62 186 ASP A C 1
ATOM 1374 O O . ASP A 1 186 ? -1.206 -7.415 16.786 1.00 93.62 186 ASP A O 1
ATOM 1378 N N . ARG A 1 187 ? -0.665 -6.582 14.762 1.00 95.06 187 ARG A N 1
ATOM 1379 C CA . ARG A 1 187 ? -0.557 -7.878 14.079 1.00 95.06 187 ARG A CA 1
ATOM 1380 C C . ARG A 1 187 ? 0.559 -7.877 13.057 1.00 95.06 187 ARG A C 1
ATOM 1382 O O . ARG A 1 187 ? 0.868 -6.846 12.465 1.00 95.06 187 ARG A O 1
ATOM 1389 N N . VAL A 1 188 ? 1.112 -9.061 12.821 1.00 96.44 188 VAL A N 1
ATOM 1390 C CA . VAL A 1 188 ? 1.945 -9.319 11.650 1.00 96.44 188 VAL A CA 1
ATOM 1391 C C . VAL A 1 188 ? 1.071 -9.993 10.605 1.00 96.44 188 VAL A C 1
ATOM 1393 O O . VAL A 1 188 ? 0.367 -10.953 10.896 1.00 96.44 188 VAL A O 1
ATOM 1396 N N . PHE A 1 189 ? 1.105 -9.489 9.384 1.00 96.25 189 PHE A N 1
ATOM 1397 C CA . PHE A 1 189 ? 0.392 -10.040 8.249 1.00 96.25 189 PHE A CA 1
ATOM 1398 C C . PHE A 1 189 ? 1.381 -10.702 7.301 1.00 96.25 189 PHE A C 1
ATOM 1400 O O . PHE A 1 189 ? 2.419 -10.132 6.967 1.00 96.25 189 PHE A O 1
ATOM 1407 N N . ARG A 1 190 ? 1.033 -11.900 6.839 1.00 94.19 190 ARG A N 1
ATOM 1408 C CA . ARG A 1 190 ? 1.776 -12.648 5.820 1.00 94.19 190 ARG A CA 1
ATOM 1409 C C . ARG A 1 190 ? 0.920 -12.820 4.576 1.00 94.19 190 ARG A C 1
ATOM 1411 O O . ARG A 1 190 ? -0.300 -12.937 4.687 1.00 94.19 190 ARG A O 1
ATOM 1418 N N . SER A 1 191 ? 1.549 -12.858 3.410 1.00 88.94 191 SER A N 1
ATOM 1419 C CA . SER A 1 191 ? 0.830 -13.145 2.171 1.00 88.94 191 SER A CA 1
ATOM 1420 C C . SER A 1 191 ? 0.543 -14.638 2.054 1.00 88.94 191 SER A C 1
ATOM 1422 O O . SER A 1 191 ? 1.443 -15.465 2.173 1.00 88.94 191 SER A O 1
ATOM 1424 N N . VAL A 1 192 ? -0.717 -14.990 1.817 1.00 85.75 192 VAL A N 1
ATOM 1425 C CA . VAL A 1 192 ? -1.158 -16.352 1.517 1.00 85.75 192 VAL A CA 1
ATOM 1426 C C . VAL A 1 192 ? -2.111 -16.274 0.333 1.00 85.75 192 VAL A C 1
ATOM 1428 O O . VAL A 1 192 ? -3.149 -15.622 0.414 1.00 85.75 192 VAL A O 1
ATOM 1431 N N . GLY A 1 193 ? -1.754 -16.914 -0.784 1.00 78.81 193 GLY A N 1
ATOM 1432 C CA . GLY A 1 193 ? -2.597 -16.922 -1.986 1.00 78.81 193 GLY A CA 1
ATOM 1433 C C . GLY A 1 193 ? -2.861 -15.528 -2.568 1.00 78.81 193 GLY A C 1
ATOM 1434 O O . GLY A 1 193 ? -3.947 -15.283 -3.078 1.00 78.81 193 GLY A O 1
ATOM 1435 N N . GLY A 1 194 ? -1.901 -14.605 -2.443 1.00 76.38 194 GLY A N 1
ATOM 1436 C CA . GLY A 1 194 ? -2.040 -13.241 -2.956 1.00 76.38 194 GLY A CA 1
ATOM 1437 C C . GLY A 1 194 ? -2.920 -12.329 -2.098 1.00 76.38 194 GLY A C 1
ATOM 1438 O O . GLY A 1 194 ? -3.382 -11.316 -2.595 1.00 76.38 194 GLY A O 1
ATOM 1439 N N . ARG A 1 195 ? -3.177 -12.659 -0.826 1.00 85.81 195 ARG A N 1
ATOM 1440 C CA . ARG A 1 195 ? -3.834 -11.764 0.145 1.00 85.81 195 ARG A CA 1
ATOM 1441 C C . ARG A 1 195 ? -3.092 -11.777 1.472 1.00 85.81 195 ARG A C 1
ATOM 1443 O O . ARG A 1 195 ? -2.504 -12.792 1.841 1.00 85.81 195 ARG A O 1
ATOM 1450 N N . TYR A 1 196 ? -3.162 -10.683 2.221 1.00 93.69 196 TYR A N 1
ATOM 1451 C CA . TYR A 1 196 ? -2.595 -10.639 3.562 1.00 93.69 196 TYR A CA 1
ATOM 1452 C C . TYR A 1 196 ? -3.521 -11.290 4.590 1.00 93.69 196 TYR A C 1
ATOM 1454 O O . TYR A 1 196 ? -4.697 -10.950 4.707 1.00 93.69 196 TYR A O 1
ATOM 1462 N N . VAL A 1 197 ? -2.960 -12.211 5.370 1.00 92.25 197 VAL A N 1
ATOM 1463 C CA . VAL A 1 197 ? -3.631 -12.908 6.470 1.00 92.25 197 VAL A CA 1
ATOM 1464 C C . VAL A 1 197 ? -2.854 -12.635 7.758 1.00 92.25 197 VAL A C 1
ATOM 1466 O O . VAL A 1 197 ? -1.622 -12.734 7.745 1.00 92.25 197 VAL A O 1
ATOM 1469 N N . PRO A 1 198 ? -3.526 -12.286 8.868 1.00 94.06 198 PRO A N 1
ATOM 1470 C CA . PRO A 1 198 ? -2.837 -12.046 10.127 1.00 94.06 198 PRO A CA 1
ATOM 1471 C C . PRO A 1 198 ? -2.258 -13.349 10.700 1.00 94.06 198 PRO A C 1
ATOM 1473 O O . PRO A 1 198 ? -2.824 -14.431 10.541 1.00 94.06 198 PRO A O 1
ATOM 1476 N N . ASP A 1 199 ? -1.138 -13.230 11.403 1.00 92.50 199 ASP A N 1
ATOM 1477 C CA . ASP A 1 199 ? -0.441 -14.303 12.118 1.00 92.50 199 ASP A CA 1
ATOM 1478 C C . ASP A 1 199 ? -1.297 -14.942 13.222 1.00 92.50 199 ASP A C 1
ATOM 1480 O O . ASP A 1 199 ? -1.200 -16.140 13.490 1.00 92.50 199 ASP A O 1
ATOM 1484 N N . ARG A 1 200 ? -2.175 -14.142 13.828 1.00 91.56 200 ARG A N 1
ATOM 1485 C CA . ARG A 1 200 ? -3.189 -14.554 14.801 1.00 91.56 200 ARG A CA 1
ATOM 1486 C C . ARG A 1 200 ? -4.487 -13.773 14.577 1.00 91.56 200 ARG A C 1
ATOM 1488 O O . ARG A 1 200 ? -4.423 -12.623 14.139 1.00 91.56 200 ARG A O 1
ATOM 1495 N N . PRO A 1 201 ? -5.662 -14.326 14.931 1.00 88.62 201 PRO A N 1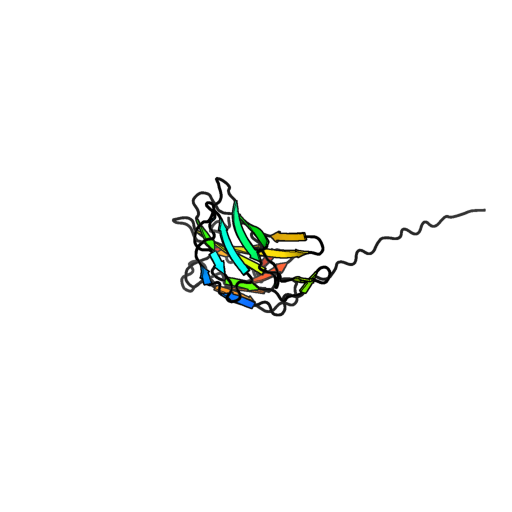
ATOM 1496 C CA . PRO A 1 201 ? -6.936 -13.637 14.744 1.00 88.62 201 PRO A CA 1
ATOM 1497 C C . PRO A 1 201 ? -6.927 -12.193 15.270 1.00 88.62 201 PRO A C 1
ATOM 1499 O O . PRO A 1 201 ? -6.366 -11.887 16.335 1.00 88.62 201 PRO A O 1
ATOM 1502 N N . LEU A 1 202 ? -7.537 -11.289 14.505 1.00 87.00 202 LEU A N 1
ATOM 1503 C CA . LEU A 1 202 ? -7.786 -9.919 14.945 1.00 87.00 202 LEU A CA 1
ATOM 1504 C C . LEU A 1 202 ? -8.794 -9.925 16.107 1.00 87.00 202 LEU A C 1
ATOM 1506 O O . LEU A 1 202 ? -9.649 -10.811 16.175 1.00 87.00 202 LEU A O 1
ATOM 1510 N N . PRO A 1 203 ? -8.696 -8.972 17.050 1.00 85.44 203 PRO A N 1
ATOM 1511 C CA . PRO A 1 203 ? -9.699 -8.856 18.101 1.00 85.44 203 PRO A CA 1
ATOM 1512 C C . PRO A 1 203 ? -11.061 -8.512 17.483 1.00 85.44 203 PRO A C 1
ATOM 1514 O O . PRO A 1 203 ? -11.129 -7.792 16.487 1.00 85.44 203 PRO A O 1
ATOM 1517 N N . ALA A 1 204 ? -12.154 -8.969 18.099 1.00 82.06 204 ALA A N 1
ATOM 1518 C CA . ALA A 1 204 ? -13.504 -8.774 17.560 1.00 82.06 204 ALA A CA 1
ATOM 1519 C C . ALA A 1 204 ? -13.845 -7.292 17.305 1.00 82.06 204 ALA A C 1
ATOM 1521 O O . ALA A 1 204 ? -14.528 -6.966 16.338 1.00 82.06 204 ALA A O 1
ATOM 1522 N N . CYS A 1 205 ? -13.319 -6.377 18.125 1.00 80.31 205 CYS A N 1
ATOM 1523 C CA . CYS A 1 205 ? -13.511 -4.939 17.945 1.00 80.31 205 CYS A CA 1
ATOM 1524 C C . CYS A 1 205 ? -12.847 -4.369 16.676 1.00 80.31 205 CYS A C 1
ATOM 1526 O O . CYS A 1 205 ? -13.298 -3.341 16.181 1.00 80.31 205 CYS A O 1
ATOM 1528 N N . ALA A 1 206 ? -11.827 -5.032 16.121 1.00 75.88 206 ALA A N 1
ATOM 1529 C CA . ALA A 1 206 ? -11.163 -4.609 14.886 1.00 75.88 206 ALA A CA 1
ATOM 1530 C C . ALA A 1 206 ? -11.941 -5.060 13.644 1.00 75.88 206 ALA A C 1
ATOM 1532 O O . ALA A 1 206 ? -11.797 -4.469 12.581 1.00 75.88 206 ALA A O 1
ATOM 1533 N N . THR A 1 207 ? -12.789 -6.081 13.788 1.00 67.38 207 THR A N 1
ATOM 1534 C CA . THR A 1 207 ? -13.694 -6.571 12.739 1.00 67.38 207 THR A CA 1
ATOM 1535 C C . THR A 1 207 ? -15.101 -5.970 12.844 1.00 67.38 207 THR A C 1
ATOM 1537 O O . THR A 1 207 ? -15.806 -5.864 11.846 1.00 67.38 207 THR A O 1
ATOM 1540 N N . ALA A 1 208 ? -15.516 -5.546 14.045 1.00 51.78 208 ALA A N 1
ATOM 1541 C CA . ALA A 1 208 ? -16.870 -5.063 14.340 1.00 51.78 208 ALA A CA 1
ATOM 1542 C C . ALA A 1 208 ? -17.165 -3.639 13.831 1.00 51.78 208 ALA A C 1
ATOM 1544 O O . ALA A 1 208 ? -18.319 -3.221 13.828 1.00 51.78 208 ALA A O 1
ATOM 1545 N N . GLY A 1 209 ? -16.148 -2.899 13.378 1.00 50.44 209 GLY A N 1
ATOM 1546 C CA . GLY A 1 209 ? -16.298 -1.544 12.835 1.00 50.44 209 GLY A CA 1
ATOM 1547 C C . GLY A 1 209 ? -16.837 -1.476 11.405 1.00 50.44 209 GLY A C 1
ATOM 1548 O O . GLY A 1 209 ? -16.864 -0.386 10.840 1.00 50.44 209 GLY A O 1
ATOM 1549 N N . GLY A 1 210 ? -17.230 -2.615 10.824 1.00 48.44 210 GLY A N 1
ATOM 1550 C CA . GLY A 1 210 ? -17.514 -2.718 9.400 1.00 48.44 210 GLY A CA 1
ATOM 1551 C C . GLY A 1 210 ? -16.222 -2.527 8.621 1.00 48.44 210 GLY A C 1
ATOM 1552 O O . GLY A 1 210 ? -15.935 -1.432 8.144 1.00 48.44 210 GLY A O 1
ATOM 1553 N N . GLN A 1 211 ? -15.427 -3.594 8.520 1.00 52.22 211 GLN A N 1
ATOM 1554 C CA . GLN A 1 211 ? -14.507 -3.697 7.393 1.00 52.22 211 GLN A CA 1
ATOM 1555 C C . GLN A 1 211 ? -15.356 -3.457 6.125 1.00 52.22 211 GLN A C 1
ATOM 1557 O O . GLN A 1 211 ? -16.458 -4.014 6.071 1.00 52.22 211 GLN A O 1
ATOM 1562 N N . PRO A 1 212 ? -14.948 -2.563 5.207 1.00 46.19 212 PRO A N 1
ATOM 1563 C CA . PRO A 1 212 ? -15.774 -2.206 4.055 1.00 46.19 212 PRO A CA 1
ATOM 1564 C C . PRO A 1 212 ? -16.201 -3.426 3.237 1.00 46.19 212 PRO A C 1
ATOM 1566 O O . PRO A 1 212 ? -15.400 -4.389 3.142 1.00 46.19 212 PRO A O 1
#

Foldseek 3Di:
DDDDDDDPDPDDPPDPDAAAFQFPKDKFFWDWDDPDPDPQFDDTWTAGPVRQWIWTWGDDPPDQKTWTWIWGDDVPDPGTDTDTAIEGAPPQKDKDWDRIKIWGDWDDAPNDTDIKIKTWIWIDHPPAFIKIKIKIWDDHNVDIDIYTRLDIFTDDPQWDWGFDGDRHNHTWIWIADGPPDPATFTFIWDDDPSHTDTPDDGPVVRVVRDPD

Radius of gyration: 20.48 Å; chains: 1; bounding box: 36×81×54 Å